Protein AF-0000000079853077 (afdb_homodimer)

Organism: NCBI:txid1812858

Nearest PDB structures (foldseek):
  7p6f-assembly2_CCC-2  TM=8.526E-01  e=5.040E-06  Streptomyces griseus
  7p6f-assembly1_BBB  TM=8.682E-01  e=8.205E-06  Streptomyces griseus
  6j0e-assembly1_A  TM=7.888E-01  e=1.604E-05  Corynebacterium glutamicum ATCC 13032
  2rdp-assembly1_A-2  TM=5.045E-01  e=1.646E-03  Geobacillus stearothermophilus
  4jba-assembly1_B  TM=5.152E-01  e=2.127E-02  Escherichia coli K-12

pLDDT: mean 84.58, std 17.03, range [27.81, 98.31]

Foldseek 3Di:
DDPPPLCLPDPLPADDPVLVCCLVVLCVCVLPVDPVLVVLQVVCVVVPKDWLVVSPVVDPDDSVVSVVNQVSCVVSPQWDWDDDDPTIIIHGPVVSVVVSVVVSVVSVVVNCVSVDDVVVVVQVVVVHDVVVVVVVVD/DDPPPLCLPDPLPADDPVLVCCLVVLCPCVLPVDPVLVVLQVVCVVPPKDWLVVSPVVDPDDSVVSVVNVVSCVVSPQWDWDDDDPTIIIHGPVVSVVVSVVVNVVSVVVNCVSVDDVVVVVQVVVVHDVVVVVVVVD

Structure (mmCIF, N/CA/C/O backbone):
data_AF-0000000079853077-model_v1
#
loop_
_entity.id
_entity.type
_entity.pdbx_description
1 polymer 'Transcriptional regulator'
#
loop_
_atom_site.group_PDB
_atom_site.id
_atom_site.type_symbol
_atom_site.label_atom_id
_atom_site.label_alt_id
_atom_site.label_comp_id
_atom_site.label_asym_id
_atom_site.label_entity_id
_atom_site.label_seq_id
_atom_site.pdbx_PDB_ins_code
_atom_site.Cartn_x
_atom_site.Cartn_y
_atom_site.Cartn_z
_atom_site.occupancy
_atom_site.B_iso_or_equiv
_atom_site.auth_seq_id
_atom_site.auth_comp_id
_atom_site.auth_asym_id
_atom_site.auth_atom_id
_atom_site.pdbx_PDB_model_num
ATOM 1 N N . MET A 1 1 ? 12.875 33.531 21.984 1 28.88 1 MET A N 1
ATOM 2 C CA . MET A 1 1 ? 13.781 32.875 21.047 1 28.88 1 MET A CA 1
ATOM 3 C C . MET A 1 1 ? 13.031 32.344 19.828 1 28.88 1 MET A C 1
ATOM 5 O O . MET A 1 1 ? 11.992 31.688 19.969 1 28.88 1 MET A O 1
ATOM 9 N N . SER A 1 2 ? 13.32 32.844 18.547 1 28.62 2 SER A N 1
ATOM 10 C CA . SER A 1 2 ? 12.766 33.031 17.203 1 28.62 2 SER A CA 1
ATOM 11 C C . SER A 1 2 ? 12.516 31.672 16.531 1 28.62 2 SER A C 1
ATOM 13 O O . SER A 1 2 ? 13.312 30.734 16.672 1 28.62 2 SER A O 1
ATOM 15 N N . ARG A 1 3 ? 11.242 31.266 16.281 1 34.25 3 ARG A N 1
ATOM 16 C CA . ARG A 1 3 ? 10.719 30.297 15.328 1 34.25 3 ARG A CA 1
ATOM 17 C C . ARG A 1 3 ? 11.469 30.359 14 1 34.25 3 ARG A C 1
ATOM 19 O O . ARG A 1 3 ? 11.109 31.141 13.117 1 34.25 3 ARG A O 1
ATOM 26 N N . ASP A 1 4 ? 12.844 30.625 14.008 1 34.69 4 ASP A N 1
ATOM 27 C CA . ASP A 1 4 ? 13.68 30.609 12.812 1 34.69 4 ASP A CA 1
ATOM 28 C C . ASP A 1 4 ? 13.25 29.5 11.859 1 34.69 4 ASP A C 1
ATOM 30 O O . ASP A 1 4 ? 13.32 28.312 12.195 1 34.69 4 ASP A O 1
ATOM 34 N N . HIS A 1 5 ? 12.305 29.797 11.055 1 37.09 5 HIS A N 1
ATOM 35 C CA . HIS A 1 5 ? 11.617 29.312 9.867 1 37.09 5 HIS A CA 1
ATOM 36 C C . HIS A 1 5 ? 12.594 28.656 8.891 1 37.09 5 HIS A C 1
ATOM 38 O O . HIS A 1 5 ? 13.633 29.234 8.57 1 37.09 5 HIS A O 1
ATOM 44 N N . ILE A 1 6 ? 12.789 27.312 8.953 1 37.81 6 ILE A N 1
ATOM 45 C CA . ILE A 1 6 ? 13.477 26.422 8.039 1 37.81 6 ILE A CA 1
ATOM 46 C C . ILE A 1 6 ? 13.352 26.938 6.609 1 37.81 6 ILE A C 1
ATOM 48 O O . ILE A 1 6 ? 12.242 26.984 6.059 1 37.81 6 ILE A O 1
ATOM 52 N N . SER A 1 7 ? 14.078 28.031 6.18 1 35.66 7 SER A N 1
ATOM 53 C CA . SER A 1 7 ? 14.305 28.562 4.84 1 35.66 7 SER A CA 1
ATOM 54 C C . SER A 1 7 ? 14.484 27.453 3.82 1 35.66 7 SER A C 1
ATOM 56 O O . SER A 1 7 ? 15.609 27.062 3.498 1 35.66 7 SER A O 1
ATOM 58 N N . CYS A 1 8 ? 13.891 26.328 3.924 1 39.78 8 CYS A N 1
ATOM 59 C CA . CYS A 1 8 ? 13.875 25.5 2.725 1 39.78 8 CYS A CA 1
ATOM 60 C C . CYS A 1 8 ? 13.617 26.344 1.481 1 39.78 8 CYS A C 1
ATOM 62 O O . CYS A 1 8 ? 12.461 26.531 1.077 1 39.78 8 CYS A O 1
ATOM 64 N N . ILE A 1 9 ? 14.078 27.562 1.418 1 38.5 9 ILE A N 1
ATOM 65 C CA . ILE A 1 9 ? 13.828 28.562 0.39 1 38.5 9 ILE A CA 1
ATOM 66 C C . ILE A 1 9 ? 13.844 27.906 -0.988 1 38.5 9 ILE A C 1
ATOM 68 O O . ILE A 1 9 ? 12.984 28.203 -1.827 1 38.5 9 ILE A O 1
ATOM 72 N N . GLN A 1 10 ? 15.156 27.656 -1.529 1 42.41 10 GLN A N 1
ATOM 73 C CA . GLN A 1 10 ? 15.344 27.859 -2.963 1 42.41 10 GLN A CA 1
ATOM 74 C C . GLN A 1 10 ? 14.367 27.016 -3.771 1 42.41 10 GLN A C 1
ATOM 76 O O . GLN A 1 10 ? 13.469 26.375 -3.207 1 42.41 10 GLN A O 1
ATOM 81 N N . ASN A 1 11 ? 14.93 26.125 -4.848 1 43.25 11 ASN A N 1
ATOM 82 C CA . ASN A 1 11 ? 14.289 25.438 -5.965 1 43.25 11 ASN A CA 1
ATOM 83 C C . ASN A 1 11 ? 13.344 24.344 -5.48 1 43.25 11 ASN A C 1
ATOM 85 O O . ASN A 1 11 ? 13.648 23.156 -5.594 1 43.25 11 ASN A O 1
ATOM 89 N N . LYS A 1 12 ? 12.805 24.391 -4.379 1 51 12 LYS A N 1
ATOM 90 C CA . LYS A 1 12 ? 12.086 23.422 -3.559 1 51 12 LYS A CA 1
ATOM 91 C C . LYS A 1 12 ? 10.727 23.094 -4.168 1 51 12 LYS A C 1
ATOM 93 O O . LYS A 1 12 ? 9.805 23.906 -4.117 1 51 12 LYS A O 1
ATOM 98 N N . LYS A 1 13 ? 10.734 22.656 -5.285 1 55.09 13 LYS A N 1
ATOM 99 C CA . LYS A 1 13 ? 9.469 22.344 -5.934 1 55.09 13 LYS A CA 1
ATOM 100 C C . LYS A 1 13 ? 8.602 21.453 -5.035 1 55.09 13 LYS A C 1
ATOM 102 O O . LYS A 1 13 ? 9.039 20.391 -4.59 1 55.09 13 LYS A O 1
ATOM 107 N N . LYS A 1 14 ? 7.664 22.047 -4.254 1 64.56 14 LYS A N 1
ATOM 108 C CA . LYS A 1 14 ? 6.625 21.312 -3.523 1 64.56 14 LYS A CA 1
ATOM 109 C C . LYS A 1 14 ? 6.082 20.156 -4.348 1 64.56 14 LYS A C 1
ATOM 111 O O . LYS A 1 14 ? 6.078 20.203 -5.578 1 64.56 14 LYS A O 1
ATOM 116 N N . PRO A 1 15 ? 5.918 19.109 -3.617 1 71.38 15 PRO A N 1
ATOM 117 C CA . PRO A 1 15 ? 5.305 18.047 -4.43 1 71.38 15 PRO A CA 1
ATOM 118 C C . PRO A 1 15 ? 4.082 18.531 -5.203 1 71.38 15 PRO A C 1
ATOM 120 O O . PRO A 1 15 ? 3.316 19.359 -4.699 1 71.38 15 PRO A O 1
ATOM 123 N N . ASN A 1 16 ? 4.16 18.281 -6.492 1 80.81 16 ASN A N 1
ATOM 124 C CA . ASN A 1 16 ? 3.01 18.672 -7.305 1 80.81 16 ASN A CA 1
ATOM 125 C C . ASN A 1 16 ? 1.995 17.531 -7.414 1 80.81 16 ASN A C 1
ATOM 127 O O . ASN A 1 16 ? 2.254 16.422 -6.953 1 80.81 16 ASN A O 1
ATOM 131 N N . LYS A 1 17 ? 0.857 17.875 -7.809 1 84 17 LYS A N 1
ATOM 132 C CA . LYS A 1 17 ? -0.276 16.953 -7.895 1 84 17 LYS A CA 1
ATOM 133 C C . LYS A 1 17 ? 0.072 15.727 -8.727 1 84 17 LYS A C 1
ATOM 135 O O . LYS A 1 17 ? -0.328 14.609 -8.398 1 84 17 LYS A O 1
ATOM 140 N N . GLU A 1 18 ? 0.834 15.891 -9.719 1 83.62 18 GLU A N 1
ATOM 141 C CA . GLU A 1 18 ? 1.197 14.789 -10.602 1 83.62 18 GLU A CA 1
ATOM 142 C C . GLU A 1 18 ? 2.059 13.758 -9.875 1 83.62 18 GLU A C 1
ATOM 144 O O . GLU A 1 18 ? 1.886 12.555 -10.062 1 83.62 18 GLU A O 1
ATOM 149 N N . GLN A 1 19 ? 2.992 14.195 -9.094 1 82.19 19 GLN A N 1
ATOM 150 C CA . GLN A 1 19 ? 3.861 13.305 -8.336 1 82.19 19 GLN A CA 1
ATOM 151 C C . GLN A 1 19 ? 3.064 12.5 -7.312 1 82.19 19 GLN A C 1
ATOM 153 O O . GLN A 1 19 ? 3.297 11.297 -7.145 1 82.19 19 GLN A O 1
ATOM 158 N N . LEU A 1 20 ? 2.133 13.211 -6.734 1 87.94 20 LEU A N 1
ATOM 159 C CA . LEU A 1 20 ? 1.315 12.547 -5.723 1 87.94 20 LEU A CA 1
ATOM 160 C C . LEU A 1 20 ? 0.416 11.492 -6.363 1 87.94 20 LEU A C 1
ATOM 162 O O . LEU A 1 20 ? 0.223 10.414 -5.801 1 87.94 20 LEU A O 1
ATOM 166 N N . ASP A 1 21 ? -0.081 11.875 -7.531 1 86.44 21 ASP A N 1
ATOM 167 C CA . ASP A 1 21 ? -0.916 10.922 -8.258 1 86.44 21 ASP A CA 1
ATOM 168 C C . ASP A 1 21 ? -0.117 9.68 -8.648 1 86.44 21 ASP A C 1
ATOM 170 O O . ASP A 1 21 ? -0.636 8.562 -8.609 1 86.44 21 ASP A O 1
ATOM 174 N N . GLU A 1 22 ? 1.074 9.914 -8.977 1 83.25 22 GLU A N 1
ATOM 175 C CA . GLU A 1 22 ? 1.937 8.789 -9.344 1 83.25 22 GLU A CA 1
ATOM 176 C C . GLU A 1 22 ? 2.174 7.863 -8.156 1 83.25 22 GLU A C 1
ATOM 178 O O . GLU A 1 22 ? 2.17 6.641 -8.305 1 83.25 22 GLU A O 1
ATOM 183 N N . ILE A 1 23 ? 2.35 8.414 -7 1 84.94 23 ILE A N 1
ATOM 184 C CA . ILE A 1 23 ? 2.645 7.633 -5.805 1 84.94 23 ILE A CA 1
ATOM 185 C C . ILE A 1 23 ? 1.388 6.895 -5.348 1 84.94 23 ILE A C 1
ATOM 187 O O . ILE A 1 23 ? 1.429 5.688 -5.09 1 84.94 23 ILE A O 1
ATOM 191 N N . PHE A 1 24 ? 0.31 7.648 -5.312 1 81.19 24 PHE A N 1
ATOM 192 C CA . PHE A 1 24 ? -0.883 7.105 -4.672 1 81.19 24 PHE A CA 1
ATOM 193 C C . PHE A 1 24 ? -1.779 6.422 -5.699 1 81.19 24 PHE A C 1
ATOM 195 O O . PHE A 1 24 ? -2.559 5.531 -5.352 1 81.19 24 PHE A O 1
ATOM 202 N N . ASP A 1 25 ? -1.752 7.059 -6.781 1 65.56 25 ASP A N 1
ATOM 203 C CA . ASP A 1 25 ? -2.588 6.418 -7.793 1 65.56 25 ASP A CA 1
ATOM 204 C C . ASP A 1 25 ? -1.9 5.188 -8.375 1 65.56 25 ASP A C 1
ATOM 206 O O . ASP A 1 25 ? -2.461 4.504 -9.234 1 65.56 25 ASP A O 1
ATOM 210 N N . SER A 1 26 ? -0.508 5.215 -7.805 1 64 26 SER A N 1
ATOM 211 C CA . SER A 1 26 ? 0.003 3.906 -8.203 1 64 26 SER A CA 1
ATOM 212 C C . SER A 1 26 ? -0.909 2.787 -7.711 1 64 26 SER A C 1
ATOM 214 O O . SER A 1 26 ? -1.508 2.891 -6.637 1 64 26 SER A O 1
ATOM 216 N N . SER A 1 27 ? -1.473 2.049 -8.539 1 69.44 27 SER A N 1
ATOM 217 C CA . SER A 1 27 ? -2.545 1.071 -8.695 1 69.44 27 SER A CA 1
ATOM 218 C C . SER A 1 27 ? -2.459 -0.021 -7.637 1 69.44 27 SER A C 1
ATOM 220 O O . SER A 1 27 ? -3.42 -0.759 -7.418 1 69.44 27 SER A O 1
ATOM 222 N N . ILE A 1 28 ? -1.303 0.266 -6.617 1 87.12 28 ILE A N 1
ATOM 223 C CA . ILE A 1 28 ? -1.212 -0.924 -5.777 1 87.12 28 ILE A CA 1
ATOM 224 C C . ILE A 1 28 ? -2.117 -0.766 -4.559 1 87.12 28 ILE A C 1
ATOM 226 O O . ILE A 1 28 ? -2.725 -1.736 -4.102 1 87.12 28 ILE A O 1
ATOM 230 N N . PHE A 1 29 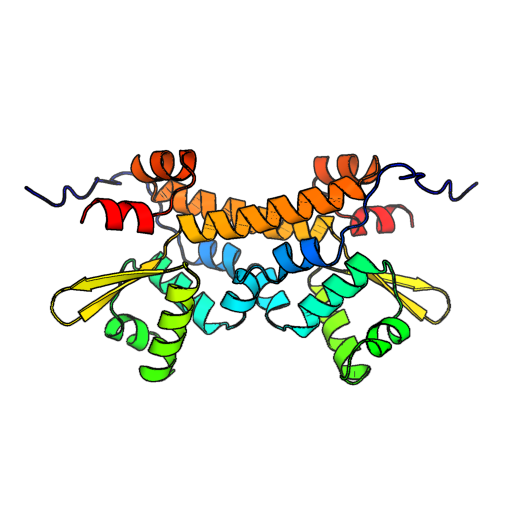? -2.182 0.488 -4.027 1 87.69 29 PHE A N 1
ATOM 231 C CA . PHE A 1 29 ? -3.035 0.703 -2.863 1 87.69 29 PHE A CA 1
ATOM 232 C C . PHE A 1 29 ? -4.5 0.485 -3.221 1 87.69 29 PHE A C 1
ATOM 234 O O . PHE A 1 29 ? -5.242 -0.137 -2.459 1 87.69 29 PHE A O 1
ATOM 241 N N . LYS A 1 30 ? -4.785 1.025 -4.316 1 84.88 30 LYS A N 1
ATOM 242 C CA . LYS A 1 30 ? -6.152 0.816 -4.785 1 84.88 30 LYS A CA 1
ATOM 243 C C . LYS A 1 30 ? -6.402 -0.654 -5.109 1 84.88 30 LYS A C 1
ATOM 245 O O . LYS A 1 30 ? -7.461 -1.196 -4.785 1 84.88 30 LYS A O 1
ATOM 250 N N . LEU A 1 31 ? -5.441 -1.216 -5.676 1 90.44 31 LEU A N 1
ATOM 251 C CA . LEU A 1 31 ? -5.547 -2.613 -6.082 1 90.44 31 LEU A CA 1
ATOM 252 C C . LEU A 1 31 ? -5.711 -3.521 -4.867 1 90.44 31 LEU A C 1
ATOM 254 O O . LEU A 1 31 ? -6.469 -4.496 -4.91 1 90.44 31 LEU A O 1
ATOM 258 N N . LEU A 1 32 ? -5.094 -3.164 -3.777 1 90.31 32 LEU A N 1
ATOM 259 C CA . LEU A 1 32 ? -5.09 -4.035 -2.607 1 90.31 32 LEU A CA 1
ATOM 260 C C . LEU A 1 32 ? -6.035 -3.51 -1.534 1 90.31 32 LEU A C 1
ATOM 262 O O . LEU A 1 32 ? -5.934 -3.898 -0.367 1 90.31 32 LEU A O 1
ATOM 266 N N . SER A 1 33 ? -6.895 -2.621 -1.981 1 86.75 33 SER A N 1
ATOM 267 C CA . SER A 1 33 ? -7.836 -2.018 -1.045 1 86.75 33 SER A CA 1
ATOM 268 C C . SER A 1 33 ? -8.875 -3.035 -0.573 1 86.75 33 SER A C 1
ATOM 270 O O . SER A 1 33 ? -9.523 -2.832 0.453 1 86.75 33 SER A O 1
ATOM 272 N N . GLU A 1 34 ? -9.047 -4.121 -1.264 1 88.94 34 GLU A N 1
ATOM 273 C CA . GLU A 1 34 ? -9.977 -5.18 -0.883 1 88.94 34 GLU A CA 1
ATOM 274 C C . GLU A 1 34 ? -9.273 -6.273 -0.089 1 88.94 34 GLU A C 1
ATOM 276 O O . GLU A 1 34 ? -8.352 -6.918 -0.594 1 88.94 34 GLU A O 1
ATOM 281 N N . PRO A 1 35 ? -9.805 -6.535 1.068 1 89.12 35 PRO A N 1
ATOM 282 C CA . PRO A 1 35 ? -9.133 -7.5 1.939 1 89.12 35 PRO A CA 1
ATOM 283 C C . PRO A 1 35 ? -8.984 -8.875 1.293 1 89.12 35 PRO A C 1
ATOM 285 O O . PRO A 1 35 ? -7.961 -9.547 1.479 1 89.12 35 PRO A O 1
ATOM 288 N N . ILE A 1 36 ? -9.93 -9.234 0.548 1 93.38 36 ILE A N 1
ATOM 289 C CA . ILE A 1 36 ? -9.898 -10.578 -0.031 1 93.38 36 ILE A CA 1
ATOM 290 C C . ILE A 1 36 ? -8.75 -10.68 -1.028 1 93.38 36 ILE A C 1
ATOM 292 O O . ILE A 1 36 ? -8.188 -11.766 -1.223 1 93.38 36 ILE A O 1
ATOM 296 N N . ARG A 1 37 ? -8.398 -9.641 -1.645 1 94.25 37 ARG A N 1
ATOM 297 C CA . ARG A 1 37 ? -7.281 -9.664 -2.582 1 94.25 37 ARG A CA 1
ATOM 298 C C . ARG A 1 37 ? -5.961 -9.867 -1.851 1 94.25 37 ARG A C 1
ATOM 300 O O . ARG A 1 37 ? -5.059 -10.539 -2.354 1 94.25 37 ARG A O 1
ATOM 307 N N . ILE A 1 38 ? -5.863 -9.305 -0.713 1 92.69 38 ILE A N 1
ATOM 308 C CA . ILE A 1 38 ? -4.688 -9.523 0.123 1 92.69 38 ILE A CA 1
ATOM 309 C C . ILE A 1 38 ? -4.645 -10.984 0.577 1 92.69 38 ILE A C 1
ATOM 311 O O . ILE A 1 38 ? -3.59 -11.617 0.54 1 92.69 38 ILE A O 1
ATOM 315 N N . ASP A 1 39 ? -5.785 -11.492 0.92 1 93.56 39 ASP A N 1
ATOM 316 C CA . ASP A 1 39 ? -5.863 -12.875 1.366 1 93.56 39 ASP A CA 1
ATOM 317 C C . ASP A 1 39 ? -5.496 -13.836 0.237 1 93.56 39 ASP A C 1
ATOM 319 O O . ASP A 1 39 ? -4.844 -14.859 0.469 1 93.56 39 ASP A O 1
ATOM 323 N N . ILE A 1 40 ? -5.934 -13.508 -0.896 1 96.56 40 ILE A N 1
ATOM 324 C CA . ILE A 1 40 ? -5.605 -14.32 -2.062 1 96.56 40 ILE A CA 1
ATOM 325 C C . ILE A 1 40 ? -4.094 -14.328 -2.275 1 96.56 40 ILE A C 1
ATOM 327 O O . ILE A 1 40 ? -3.494 -15.383 -2.49 1 96.56 40 ILE A O 1
ATOM 331 N N . LEU A 1 41 ? -3.5 -13.203 -2.184 1 95.31 41 LEU A N 1
ATOM 332 C CA . LEU A 1 41 ? -2.055 -13.109 -2.355 1 95.31 41 LEU A CA 1
ATOM 333 C C . LEU A 1 41 ? -1.325 -13.914 -1.288 1 95.31 41 LEU A C 1
ATOM 335 O O . LEU A 1 41 ? -0.356 -14.617 -1.588 1 95.31 41 LEU A O 1
ATOM 339 N N . LYS A 1 42 ? -1.819 -13.812 -0.098 1 93 42 LYS A N 1
ATOM 340 C CA . LYS A 1 42 ? -1.213 -14.578 0.988 1 93 42 LYS A CA 1
ATOM 341 C C . LYS A 1 42 ? -1.321 -16.078 0.733 1 93 42 LYS A C 1
ATOM 343 O O . LYS A 1 42 ? -0.354 -16.812 0.923 1 93 42 LYS A O 1
ATOM 348 N N . LEU A 1 43 ? -2.463 -16.484 0.315 1 95.44 43 LEU A N 1
ATOM 349 C CA . LEU A 1 43 ? -2.709 -17.891 0.022 1 95.44 43 LEU A CA 1
ATOM 350 C C . LEU A 1 43 ? -1.738 -18.406 -1.037 1 95.44 43 LEU A C 1
ATOM 352 O O . LEU A 1 43 ? -1.101 -19.438 -0.85 1 95.44 43 LEU A O 1
ATOM 356 N N . LEU A 1 44 ? -1.591 -17.672 -2.076 1 95.38 44 LEU A N 1
ATOM 357 C CA . LEU A 1 44 ? -0.74 -18.078 -3.186 1 95.38 44 LEU A CA 1
ATOM 358 C C . LEU A 1 44 ? 0.733 -18.031 -2.793 1 95.38 44 LEU A C 1
ATOM 360 O O . LEU A 1 44 ? 1.537 -18.828 -3.266 1 95.38 44 LEU A O 1
ATOM 364 N N . ALA A 1 45 ? 1.034 -17.078 -1.947 1 91.44 45 ALA A N 1
ATOM 365 C CA . ALA A 1 45 ? 2.406 -16.984 -1.457 1 91.44 45 ALA A CA 1
ATOM 366 C C . ALA A 1 45 ? 2.762 -18.203 -0.601 1 91.44 45 ALA A C 1
ATOM 368 O O . ALA A 1 45 ? 3.895 -18.688 -0.639 1 91.44 45 ALA A O 1
ATOM 369 N N . LEU A 1 46 ? 1.816 -18.688 0.11 1 90.31 46 LEU A N 1
ATOM 370 C CA . LEU A 1 46 ? 2.039 -19.781 1.041 1 90.31 46 LEU A CA 1
ATOM 371 C C . LEU A 1 46 ? 1.983 -21.125 0.321 1 90.31 46 LEU A C 1
ATOM 373 O O . LEU A 1 46 ? 2.805 -22.016 0.578 1 90.31 46 LEU A O 1
ATOM 377 N N . LYS A 1 47 ? 1.065 -21.297 -0.584 1 93.06 47 LYS A N 1
ATOM 378 C CA . LYS A 1 47 ? 0.779 -22.609 -1.163 1 93.06 47 LYS A CA 1
ATOM 379 C C . LYS A 1 47 ? 1.431 -22.75 -2.535 1 93.06 47 LYS A C 1
ATOM 381 O O . LYS A 1 47 ? 1.534 -23.859 -3.061 1 93.06 47 LYS A O 1
ATOM 386 N N . GLY A 1 48 ? 1.841 -21.609 -3.025 1 91.25 48 GLY A N 1
ATOM 387 C CA . GLY A 1 48 ? 2.373 -21.672 -4.379 1 91.25 48 GLY A CA 1
ATOM 388 C C . GLY A 1 48 ? 1.308 -21.5 -5.445 1 91.25 48 GLY A C 1
ATOM 389 O O . GLY A 1 48 ? 0.295 -20.828 -5.223 1 91.25 48 GLY A O 1
ATOM 390 N N . GLU A 1 49 ? 1.573 -22.016 -6.645 1 93.88 49 GLU A N 1
ATOM 391 C CA . GLU A 1 49 ? 0.644 -21.844 -7.758 1 93.88 49 GLU A CA 1
ATOM 392 C C . GLU A 1 49 ? -0.619 -22.672 -7.555 1 93.88 49 GLU A C 1
ATOM 394 O O . GLU A 1 49 ? -0.551 -23.812 -7.094 1 93.88 49 GLU A O 1
ATOM 399 N N . LEU A 1 50 ? -1.771 -22.156 -7.781 1 97.31 50 LEU A N 1
ATOM 400 C CA . LEU A 1 50 ? -3.068 -22.797 -7.641 1 97.31 50 LEU A CA 1
ATOM 401 C C . LEU A 1 50 ? -3.994 -22.422 -8.789 1 97.31 50 LEU A C 1
ATOM 403 O O . LEU A 1 50 ? -3.861 -21.344 -9.367 1 97.31 50 LEU A O 1
ATOM 407 N N . ASP A 1 51 ? -4.934 -23.312 -9.062 1 97.19 51 ASP A N 1
ATOM 408 C CA . ASP A 1 51 ? -5.961 -22.938 -10.031 1 97.19 51 ASP A CA 1
ATOM 409 C C . ASP A 1 51 ? -7.164 -22.312 -9.336 1 97.19 51 ASP A C 1
ATOM 411 O O . ASP A 1 51 ? -7.223 -22.25 -8.109 1 97.19 51 ASP A O 1
ATOM 415 N N . ILE A 1 52 ? -8.055 -21.75 -10.164 1 96.75 52 ILE A N 1
ATOM 416 C CA . ILE A 1 52 ? -9.172 -20.984 -9.633 1 96.75 52 ILE A CA 1
ATOM 417 C C . ILE A 1 52 ? -10.016 -21.859 -8.703 1 96.75 52 ILE A C 1
ATOM 419 O O . ILE A 1 52 ? -10.547 -21.375 -7.703 1 96.75 52 ILE A O 1
ATOM 423 N N . THR A 1 53 ? -10.125 -23.156 -8.984 1 96.5 53 THR A N 1
ATOM 424 C CA . THR A 1 53 ? -10.922 -24.047 -8.156 1 96.5 53 THR A CA 1
ATOM 425 C C . THR A 1 53 ? -10.297 -24.219 -6.777 1 96.5 53 THR A C 1
ATOM 427 O O . THR A 1 53 ? -10.992 -24.109 -5.762 1 96.5 53 THR A O 1
ATOM 430 N N . GLN A 1 54 ? -9.055 -24.453 -6.766 1 97.44 54 GLN A N 1
ATOM 431 C CA . GLN A 1 54 ? -8.32 -24.594 -5.512 1 97.44 54 GLN A CA 1
ATOM 432 C C . GLN A 1 54 ? -8.375 -23.297 -4.703 1 97.44 54 GLN A C 1
ATOM 434 O O . GLN A 1 54 ? -8.555 -23.328 -3.484 1 97.44 54 GLN A O 1
ATOM 439 N N . ILE A 1 55 ? -8.219 -22.156 -5.387 1 98.31 55 ILE A N 1
ATOM 440 C CA . ILE A 1 55 ? -8.242 -20.859 -4.711 1 98.31 55 ILE A CA 1
ATOM 441 C C . ILE A 1 55 ? -9.633 -20.609 -4.121 1 98.31 55 ILE A C 1
ATOM 443 O O . ILE A 1 55 ? -9.766 -20.297 -2.938 1 98.31 55 ILE A O 1
ATOM 447 N N . SER A 1 56 ? -10.625 -20.781 -4.938 1 97.56 56 SER A N 1
ATOM 448 C CA . SER A 1 56 ? -12 -20.516 -4.516 1 97.56 56 SER A CA 1
ATOM 449 C C . SER A 1 56 ? -12.391 -21.375 -3.32 1 97.56 56 SER A C 1
ATOM 451 O O . SER A 1 56 ? -13.172 -20.953 -2.469 1 97.56 56 SER A O 1
ATOM 453 N N . GLY A 1 57 ? -11.844 -22.531 -3.25 1 97.38 57 GLY A N 1
ATOM 454 C CA . GLY A 1 57 ? -12.141 -23.469 -2.168 1 97.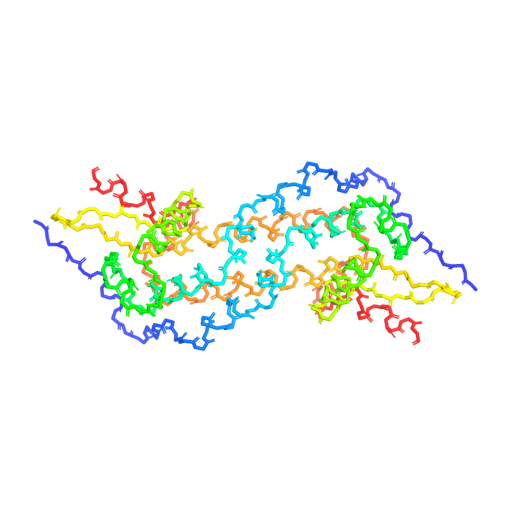38 57 GLY A CA 1
ATOM 455 C C . GLY A 1 57 ? -11.695 -22.953 -0.81 1 97.38 57 GLY A C 1
ATOM 456 O O . GLY A 1 57 ? -12.125 -23.484 0.223 1 97.38 57 GLY A O 1
ATOM 457 N N . HIS A 1 58 ? -10.914 -21.938 -0.763 1 97.19 58 HIS A N 1
ATOM 458 C CA . HIS A 1 58 ? -10.375 -21.422 0.489 1 97.19 58 HIS A CA 1
ATOM 459 C C . HIS A 1 58 ? -11.18 -20.219 0.987 1 97.19 58 HIS A C 1
ATOM 461 O O . HIS A 1 58 ? -10.875 -19.656 2.041 1 97.19 58 HIS A O 1
ATOM 467 N N . PHE A 1 59 ? -12.148 -19.797 0.239 1 97.38 59 PHE A N 1
ATOM 468 C CA . PHE A 1 59 ? -12.914 -18.609 0.6 1 97.38 59 PHE A CA 1
ATOM 469 C C . PHE A 1 59 ? -14.406 -18.891 0.576 1 97.38 59 PHE A C 1
ATOM 471 O O . PHE A 1 59 ? -14.844 -19.875 -0.002 1 97.38 59 PHE A O 1
ATOM 478 N N . ASN A 1 60 ? -15.117 -18.016 1.29 1 96.44 60 ASN A N 1
ATOM 479 C CA . ASN A 1 60 ? -16.562 -18.172 1.352 1 96.44 60 ASN A CA 1
ATOM 480 C C . ASN A 1 60 ? -17.25 -17.516 0.157 1 96.44 60 ASN A C 1
ATOM 482 O O . ASN A 1 60 ? -18.422 -17.781 -0.118 1 96.44 60 ASN A O 1
ATOM 486 N N . GLN A 1 61 ? -16.625 -16.688 -0.55 1 95.38 61 GLN A N 1
ATOM 487 C CA . GLN A 1 61 ? -17.188 -16 -1.714 1 95.38 61 GLN A CA 1
ATOM 488 C C . GLN A 1 61 ? -17.359 -16.969 -2.885 1 95.38 61 GLN A C 1
ATOM 490 O O . GLN A 1 61 ? -16.656 -17.969 -2.988 1 95.38 61 GLN A O 1
ATOM 495 N N . ASP A 1 62 ? -18.203 -16.578 -3.754 1 96.06 62 ASP A N 1
ATOM 496 C CA . ASP A 1 62 ? -18.469 -17.375 -4.945 1 96.06 62 ASP A CA 1
ATOM 497 C C . ASP A 1 62 ? -17.266 -17.359 -5.895 1 96.06 62 ASP A C 1
ATOM 499 O O . ASP A 1 62 ? -16.5 -16.406 -5.926 1 96.06 62 ASP A O 1
ATOM 503 N N . ARG A 1 63 ? -17.188 -18.438 -6.699 1 96.5 63 ARG A N 1
ATOM 504 C CA . ARG A 1 63 ? -16.109 -18.578 -7.668 1 96.5 63 ARG A CA 1
ATOM 505 C C . ARG A 1 63 ? -16.094 -17.406 -8.641 1 96.5 63 ARG A C 1
ATOM 507 O O . ARG A 1 63 ? -15.016 -16.969 -9.062 1 96.5 63 ARG A O 1
ATOM 514 N N . SER A 1 64 ? -17.25 -16.953 -8.969 1 97.5 64 SER A N 1
ATOM 515 C CA . SER A 1 64 ? -17.312 -15.82 -9.898 1 97.5 64 SER A CA 1
ATOM 516 C C . SER A 1 64 ? -16.656 -14.578 -9.305 1 97.5 64 SER A C 1
ATOM 518 O O . SER A 1 64 ? -15.992 -13.82 -10.016 1 97.5 64 SER A O 1
ATOM 520 N N . VAL A 1 65 ? -16.875 -14.312 -8.008 1 97.62 65 VAL A N 1
ATOM 521 C CA . VAL A 1 65 ? -16.281 -13.172 -7.309 1 97.62 65 VAL A CA 1
ATOM 522 C C . VAL A 1 65 ? -14.773 -13.344 -7.219 1 97.62 65 VAL A C 1
ATOM 524 O O . VAL A 1 65 ? -14.016 -12.414 -7.492 1 97.62 65 VAL A O 1
ATOM 527 N N . ILE A 1 66 ? -14.398 -14.508 -6.895 1 98 66 ILE A N 1
ATOM 528 C CA . ILE A 1 66 ? -12.977 -14.805 -6.789 1 98 66 ILE A CA 1
ATOM 529 C C . ILE A 1 66 ? -12.312 -14.602 -8.148 1 98 66 ILE A C 1
ATOM 531 O O . ILE A 1 66 ? -11.211 -14.047 -8.234 1 98 66 ILE A O 1
ATOM 535 N N . SER A 1 67 ? -12.938 -15.07 -9.172 1 97.69 67 SER A N 1
ATOM 536 C CA . SER A 1 67 ? -12.414 -14.898 -10.523 1 97.69 67 SER A CA 1
ATOM 537 C C . SER A 1 67 ? -12.219 -13.422 -10.859 1 97.69 67 SER A C 1
ATOM 539 O O . SER A 1 67 ? -11.211 -13.047 -11.461 1 97.69 67 SER A O 1
ATOM 541 N N . ARG A 1 68 ? -13.156 -12.648 -10.477 1 97.94 68 ARG A N 1
ATOM 542 C CA . ARG A 1 68 ? -13.07 -11.219 -10.719 1 97.94 68 ARG A CA 1
ATOM 543 C C . ARG A 1 68 ? -11.875 -10.609 -9.992 1 97.94 68 ARG A C 1
ATOM 545 O O . ARG A 1 68 ? -11.148 -9.797 -10.562 1 97.94 68 ARG A O 1
ATOM 552 N N . HIS A 1 69 ? -11.633 -10.945 -8.773 1 97.88 69 HIS A N 1
ATOM 553 C CA . HIS A 1 69 ? -10.492 -10.445 -8.016 1 97.88 69 HIS A CA 1
ATOM 554 C C . HIS A 1 69 ? -9.18 -10.922 -8.625 1 97.88 69 HIS A C 1
ATOM 556 O O . HIS A 1 69 ? -8.211 -10.156 -8.695 1 97.88 69 HIS A O 1
ATOM 562 N N . LEU A 1 70 ? -9.211 -12.164 -9.078 1 98.25 70 LEU A N 1
ATOM 563 C CA . LEU A 1 70 ? -8.023 -12.703 -9.727 1 98.25 70 LEU A CA 1
ATOM 564 C C . LEU A 1 70 ? -7.711 -11.93 -11.008 1 98.25 70 LEU A C 1
ATOM 566 O O . LEU A 1 70 ? -6.543 -11.672 -11.305 1 98.25 70 LEU A O 1
ATOM 570 N N . LYS A 1 71 ? -8.719 -11.648 -11.688 1 97.94 71 LYS A N 1
ATOM 571 C CA . LYS A 1 71 ? -8.531 -10.867 -12.906 1 97.94 71 LYS A CA 1
ATOM 572 C C . LYS A 1 71 ? -7.93 -9.492 -12.594 1 97.94 71 LYS A C 1
ATOM 574 O O . LYS A 1 71 ? -6.988 -9.062 -13.258 1 97.94 71 LYS A O 1
ATOM 579 N N . LEU A 1 72 ? -8.391 -8.828 -11.625 1 96.38 72 LEU A N 1
ATOM 580 C CA . LEU A 1 72 ? -7.891 -7.516 -11.234 1 96.38 72 LEU A CA 1
ATOM 581 C C . LEU A 1 72 ? -6.441 -7.602 -10.766 1 96.38 72 LEU A C 1
ATOM 583 O O . LEU A 1 72 ? -5.621 -6.754 -11.117 1 96.38 72 LEU A O 1
ATOM 587 N N . LEU A 1 73 ? -6.16 -8.594 -10 1 96.88 73 LEU A N 1
ATOM 588 C CA . LEU A 1 73 ? -4.801 -8.797 -9.508 1 96.88 73 LEU A CA 1
ATOM 589 C C . LEU A 1 73 ? -3.848 -9.094 -10.656 1 96.88 73 LEU A C 1
ATOM 591 O O . LEU A 1 73 ? -2.707 -8.625 -10.656 1 96.88 73 LEU A O 1
ATOM 595 N N . PHE A 1 74 ? -4.367 -9.922 -11.625 1 97.38 74 PHE A N 1
ATOM 596 C CA . PHE A 1 74 ? -3.568 -10.234 -12.805 1 97.38 74 PHE A CA 1
ATOM 597 C C . PHE A 1 74 ? -3.334 -8.984 -13.648 1 97.38 74 PHE A C 1
ATOM 599 O O . PHE A 1 74 ? -2.197 -8.68 -14.016 1 97.38 74 PHE A O 1
ATOM 606 N N . GLU A 1 75 ? -4.359 -8.195 -13.883 1 95.69 75 GLU A N 1
ATOM 607 C CA . GLU A 1 75 ? -4.262 -6.969 -14.672 1 95.69 75 GLU A CA 1
ATOM 608 C C . GLU A 1 75 ? -3.389 -5.93 -13.977 1 95.69 75 GLU A C 1
ATOM 610 O O . GLU A 1 75 ? -2.727 -5.125 -14.633 1 95.69 75 GLU A O 1
ATOM 615 N N . GLY A 1 76 ? -3.4 -5.973 -12.695 1 94.31 76 GLY A N 1
ATOM 616 C CA . GLY A 1 76 ? -2.562 -5.086 -11.906 1 94.31 76 GLY A CA 1
ATOM 617 C C . GLY A 1 76 ? -1.11 -5.52 -11.859 1 94.31 76 GLY A C 1
ATOM 618 O O . GLY A 1 76 ? -0.263 -4.82 -11.297 1 94.31 76 GLY A O 1
ATOM 619 N N . GLY A 1 77 ? -0.85 -6.703 -12.359 1 94.56 77 GLY A N 1
ATOM 620 C CA . GLY A 1 77 ? 0.519 -7.168 -12.523 1 94.56 77 GLY A CA 1
ATOM 621 C C . GLY A 1 77 ? 1.043 -7.922 -11.32 1 94.56 77 GLY A C 1
ATOM 622 O O . GLY A 1 77 ? 2.25 -8.141 -11.195 1 94.56 77 GLY A O 1
ATOM 623 N N . LEU A 1 78 ? 0.196 -8.328 -10.461 1 95.75 78 LEU A N 1
ATOM 624 C CA . LEU A 1 78 ? 0.666 -8.953 -9.234 1 95.75 78 LEU A CA 1
ATOM 625 C C . LEU A 1 78 ? 0.609 -10.469 -9.344 1 95.75 78 LEU A C 1
ATOM 627 O O . LEU A 1 78 ? 1.189 -11.18 -8.516 1 95.75 78 LEU A O 1
ATOM 631 N N . LEU A 1 79 ? -0.079 -10.945 -10.367 1 97.38 79 LEU A N 1
ATOM 632 C CA . LEU A 1 79 ? -0.19 -12.383 -10.578 1 97.38 79 LEU A CA 1
ATOM 633 C C . LEU A 1 79 ? 0.34 -12.773 -11.953 1 97.38 79 LEU A C 1
ATOM 635 O O . LEU A 1 79 ? 0.334 -11.961 -12.883 1 97.38 79 LEU A O 1
ATOM 639 N N . ILE A 1 80 ? 0.798 -13.945 -12.016 1 95.56 80 ILE A N 1
ATOM 640 C CA . ILE A 1 80 ? 1.086 -14.625 -13.273 1 95.56 80 ILE A CA 1
ATOM 641 C C . ILE A 1 80 ? 0.017 -15.68 -13.539 1 95.56 80 ILE A C 1
ATOM 643 O O . ILE A 1 80 ? -0.391 -16.406 -12.633 1 95.56 80 ILE A O 1
ATOM 647 N N . LYS A 1 81 ? -0.391 -15.711 -14.711 1 95.31 81 LYS A N 1
ATOM 648 C CA . LYS A 1 81 ? -1.419 -16.656 -15.141 1 95.31 81 LYS A CA 1
ATOM 649 C C . LYS A 1 81 ? -0.897 -17.578 -16.25 1 95.31 81 LYS A C 1
ATOM 651 O O . LYS A 1 81 ? -0.304 -17.109 -17.219 1 95.31 81 LYS A O 1
ATOM 656 N N . THR A 1 82 ? -1.058 -18.844 -16.062 1 92.44 82 THR A N 1
ATOM 657 C CA . THR A 1 82 ? -0.655 -19.828 -17.062 1 92.44 82 THR A CA 1
ATOM 658 C C . THR A 1 82 ? -1.763 -20.859 -17.297 1 92.44 82 THR A C 1
ATOM 660 O O . THR A 1 82 ? -2.525 -21.172 -16.375 1 92.44 82 THR A O 1
ATOM 663 N N . LYS A 1 83 ? -1.839 -21.312 -18.531 1 92.56 83 LYS A N 1
ATOM 664 C CA . LYS A 1 83 ? -2.826 -22.328 -18.859 1 92.56 83 LYS A CA 1
ATOM 665 C C . LYS A 1 83 ? -2.221 -23.734 -18.781 1 92.56 83 LYS A C 1
ATOM 667 O O . LYS A 1 83 ? -1.138 -23.969 -19.328 1 92.56 83 LYS A O 1
ATOM 672 N N . GLN A 1 84 ? -2.805 -24.516 -18.031 1 89.75 84 GLN A N 1
ATOM 673 C CA . GLN A 1 84 ? -2.457 -25.938 -17.969 1 89.75 84 GLN A CA 1
ATOM 674 C C . GLN A 1 84 ? -3.666 -26.812 -18.281 1 89.75 84 GLN A C 1
ATOM 676 O O . GLN A 1 84 ? -4.527 -27.016 -17.422 1 89.75 84 GLN A O 1
ATOM 681 N N . SER A 1 85 ? -3.514 -27.406 -19.453 1 91 85 SER A N 1
ATOM 682 C CA . SER A 1 85 ? -4.652 -28.203 -19.922 1 91 85 SER A CA 1
ATOM 683 C C . SER A 1 85 ? -5.926 -27.359 -19.953 1 91 85 SER A C 1
ATOM 685 O O . SER A 1 85 ? -6.008 -26.375 -20.672 1 91 85 SER A O 1
ATOM 687 N N . ARG A 1 86 ? -6.941 -27.703 -19.141 1 90.19 86 ARG A N 1
ATOM 688 C CA . ARG A 1 86 ? -8.219 -27 -19.156 1 90.19 86 ARG A CA 1
ATOM 689 C C . ARG A 1 86 ? -8.336 -26.047 -17.969 1 90.19 86 ARG A C 1
ATOM 691 O O . ARG A 1 86 ? -9.391 -25.438 -17.75 1 90.19 86 ARG A O 1
ATOM 698 N N . SER A 1 87 ? -7.223 -25.938 -17.297 1 93.31 87 SER A N 1
ATOM 699 C CA . SER A 1 87 ? -7.289 -25.125 -16.078 1 93.31 87 SER A CA 1
ATOM 700 C C . SER A 1 87 ? -6.34 -23.938 -16.172 1 93.31 87 SER A C 1
ATOM 702 O O . SER A 1 87 ? -5.281 -24.016 -16.797 1 93.31 87 SER A O 1
ATOM 704 N N . THR A 1 88 ? -6.801 -22.859 -15.562 1 95.19 88 THR A N 1
ATOM 705 C CA . THR A 1 88 ? -5.945 -21.672 -15.43 1 95.19 88 THR A CA 1
ATOM 706 C C . THR A 1 88 ? -5.246 -21.672 -14.07 1 95.19 88 THR A C 1
ATOM 708 O O . THR A 1 88 ? -5.898 -21.781 -13.031 1 95.19 88 THR A O 1
ATOM 711 N N . ILE A 1 89 ? -3.893 -21.562 -14.117 1 96.44 89 ILE A N 1
ATOM 712 C CA . ILE A 1 89 ? -3.082 -21.609 -12.906 1 96.44 89 ILE A CA 1
ATOM 713 C C . ILE A 1 89 ? -2.576 -20.219 -12.57 1 96.44 89 ILE A C 1
ATOM 715 O O . ILE A 1 89 ? -2.145 -19.469 -13.453 1 96.44 89 ILE A O 1
ATOM 719 N N . TYR A 1 90 ? -2.662 -19.859 -11.258 1 97.12 90 TYR A N 1
ATOM 720 C CA . TYR A 1 90 ? -2.225 -18.547 -10.797 1 97.12 90 TYR A CA 1
ATOM 721 C C . TYR A 1 90 ? -1.062 -18.672 -9.82 1 97.12 90 TYR A C 1
ATOM 723 O O . TYR A 1 90 ? -1.034 -19.578 -8.992 1 97.12 90 TYR A O 1
ATOM 731 N N . GLN A 1 91 ? -0.126 -17.75 -9.906 1 95.75 91 GLN A N 1
ATOM 732 C CA . GLN A 1 91 ? 0.953 -17.609 -8.938 1 95.75 91 GLN A CA 1
ATOM 733 C C . GLN A 1 91 ? 1.291 -16.141 -8.703 1 95.75 91 GLN A C 1
ATOM 735 O O . GLN A 1 91 ? 1.074 -15.297 -9.578 1 95.75 91 GLN A O 1
ATOM 740 N N . VAL A 1 92 ? 1.822 -15.805 -7.559 1 95.25 92 VAL A N 1
ATOM 741 C CA . VAL A 1 92 ? 2.184 -14.43 -7.238 1 95.25 92 VAL A CA 1
ATOM 742 C C . VAL A 1 92 ? 3.461 -14.047 -7.98 1 95.25 92 VAL A C 1
ATOM 744 O O . VAL A 1 92 ? 4.406 -14.828 -8.047 1 95.25 92 VAL A O 1
ATOM 747 N N . ASP A 1 93 ? 3.43 -12.875 -8.555 1 94.38 93 ASP A N 1
ATOM 748 C CA . ASP A 1 93 ? 4.684 -12.297 -9.031 1 94.38 93 ASP A CA 1
ATOM 749 C C . ASP A 1 93 ? 5.324 -11.414 -7.957 1 94.38 93 ASP A C 1
ATOM 751 O O . ASP A 1 93 ? 5.129 -10.195 -7.945 1 94.38 93 ASP A O 1
ATOM 755 N N . GLY A 1 94 ? 6.102 -12.047 -7.133 1 91.5 94 GLY A N 1
ATOM 756 C CA . GLY A 1 94 ? 6.715 -11.375 -6 1 91.5 94 GLY A CA 1
ATOM 757 C C . GLY A 1 94 ? 7.609 -10.219 -6.41 1 91.5 94 GLY A C 1
ATOM 758 O O . GLY A 1 94 ? 7.711 -9.219 -5.691 1 91.5 94 GLY A O 1
ATOM 759 N N . LEU A 1 95 ? 8.25 -10.398 -7.516 1 92.19 95 LEU A N 1
ATOM 760 C CA . LE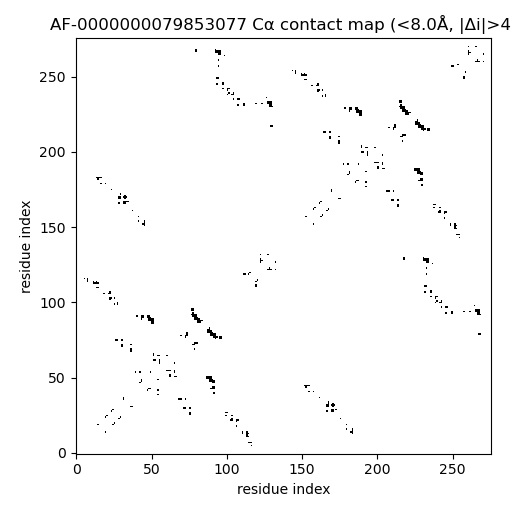U A 1 95 ? 9.141 -9.344 -7.992 1 92.19 95 LEU A CA 1
ATOM 761 C C . LEU A 1 95 ? 8.344 -8.133 -8.461 1 92.19 95 LEU A C 1
ATOM 763 O O . LEU A 1 95 ? 8.727 -6.988 -8.203 1 92.19 95 LEU A O 1
ATOM 767 N N . ALA A 1 96 ? 7.293 -8.422 -9.156 1 93.31 96 ALA A N 1
ATOM 768 C CA . ALA A 1 96 ? 6.426 -7.32 -9.57 1 93.31 96 ALA A CA 1
ATOM 769 C C . ALA A 1 96 ? 5.902 -6.551 -8.359 1 93.31 96 ALA A C 1
ATOM 771 O O . ALA A 1 96 ? 5.871 -5.32 -8.367 1 93.31 96 ALA A O 1
ATOM 772 N N . PHE A 1 97 ? 5.465 -7.297 -7.41 1 93.25 97 PHE A N 1
ATOM 773 C CA . PHE A 1 97 ? 5.012 -6.68 -6.168 1 93.25 97 PHE A CA 1
ATOM 774 C C . PHE A 1 97 ? 6.105 -5.801 -5.574 1 93.25 97 PHE A C 1
ATOM 776 O O . PHE A 1 97 ? 5.855 -4.648 -5.215 1 93.25 97 PHE A O 1
ATOM 783 N N . LEU A 1 98 ? 7.262 -6.312 -5.5 1 92.94 98 LEU A N 1
ATOM 784 C CA . LEU A 1 98 ? 8.406 -5.605 -4.93 1 92.94 98 LEU A CA 1
ATOM 785 C C . LEU A 1 98 ? 8.688 -4.32 -5.703 1 92.94 98 LEU A C 1
ATOM 787 O O . LEU A 1 98 ? 8.844 -3.252 -5.105 1 92.94 98 LEU A O 1
ATOM 791 N N . HIS A 1 99 ? 8.719 -4.434 -6.996 1 93.75 99 HIS A N 1
ATOM 792 C CA . HIS A 1 99 ? 8.984 -3.268 -7.836 1 93.75 99 HIS A CA 1
ATOM 793 C C . HIS A 1 99 ? 7.949 -2.172 -7.59 1 93.75 99 HIS A C 1
ATOM 795 O O . HIS A 1 99 ? 8.297 -0.991 -7.523 1 93.75 99 HIS A O 1
ATOM 801 N N . LYS A 1 100 ? 6.793 -2.57 -7.473 1 92.19 100 LYS A N 1
ATOM 802 C CA . LYS A 1 100 ? 5.715 -1.6 -7.289 1 92.19 100 LYS A CA 1
ATOM 803 C C . LYS A 1 100 ? 5.852 -0.872 -5.957 1 92.19 100 LYS A C 1
ATOM 805 O O . LYS A 1 100 ? 5.699 0.35 -5.891 1 92.19 100 LYS A O 1
ATOM 810 N N . VAL A 1 101 ? 6.113 -1.581 -4.91 1 92.62 101 VAL A N 1
ATOM 811 C CA . VAL A 1 101 ? 6.227 -0.944 -3.602 1 92.62 101 VAL A CA 1
ATOM 812 C C . VAL A 1 101 ? 7.516 -0.132 -3.533 1 92.62 101 VAL A C 1
ATOM 814 O O . VAL A 1 101 ? 7.566 0.914 -2.883 1 92.62 101 VAL A O 1
ATOM 817 N N . GLU A 1 102 ? 8.562 -0.568 -4.172 1 93.94 102 GLU A N 1
ATOM 818 C CA . GLU A 1 102 ? 9.797 0.202 -4.23 1 93.94 102 GLU A CA 1
ATOM 819 C C . GLU A 1 102 ? 9.586 1.534 -4.945 1 93.94 102 GLU A C 1
ATOM 821 O O . GLU A 1 102 ? 10.195 2.541 -4.582 1 93.94 102 GLU A O 1
ATOM 826 N N . LYS A 1 103 ? 8.797 1.447 -5.922 1 92.56 103 LYS A N 1
ATOM 827 C CA . LYS A 1 103 ? 8.484 2.688 -6.629 1 92.56 103 LYS A CA 1
ATOM 828 C C . LYS A 1 103 ? 7.793 3.686 -5.703 1 92.56 103 LYS A C 1
ATOM 830 O O . LYS A 1 103 ? 8.047 4.891 -5.781 1 92.56 103 LYS A O 1
ATOM 835 N N . VAL A 1 104 ? 6.926 3.227 -4.898 1 92.38 104 VAL A N 1
ATOM 836 C CA . VAL A 1 104 ? 6.277 4.09 -3.916 1 92.38 104 VAL A CA 1
ATOM 837 C C . VAL A 1 104 ? 7.324 4.691 -2.984 1 92.38 104 VAL A C 1
ATOM 839 O O . VAL A 1 104 ? 7.32 5.898 -2.732 1 92.38 104 VAL A O 1
ATOM 842 N N . VAL A 1 105 ? 8.203 3.873 -2.447 1 93.5 105 VAL A N 1
ATOM 843 C CA . VAL A 1 105 ? 9.258 4.328 -1.55 1 93.5 105 VAL A CA 1
ATOM 844 C C . VAL A 1 105 ? 10.07 5.43 -2.227 1 93.5 105 VAL A C 1
ATOM 846 O O . VAL A 1 105 ? 10.312 6.484 -1.635 1 93.5 105 VAL A O 1
ATOM 849 N N . SER A 1 106 ? 10.461 5.129 -3.447 1 93.31 106 SER A N 1
ATOM 850 C CA . SER A 1 106 ? 11.266 6.09 -4.195 1 93.31 106 SER A CA 1
ATOM 851 C C . SER A 1 106 ? 10.516 7.406 -4.383 1 93.31 106 SER A C 1
ATOM 853 O O . SER A 1 106 ? 11.102 8.484 -4.246 1 93.31 106 SER A O 1
ATOM 855 N N . GLY A 1 107 ? 9.266 7.293 -4.723 1 90.25 107 GLY A N 1
ATOM 856 C CA . GLY A 1 107 ? 8.453 8.484 -4.902 1 90.25 107 GLY A CA 1
ATOM 857 C C . GLY A 1 107 ? 8.32 9.312 -3.635 1 90.25 107 GLY A C 1
ATOM 858 O O . GLY A 1 107 ? 8.43 10.539 -3.674 1 90.25 107 GLY A O 1
ATOM 859 N N . VAL A 1 108 ? 8.102 8.695 -2.516 1 91.19 108 VAL A N 1
ATOM 860 C CA . VAL A 1 108 ? 7.957 9.391 -1.241 1 91.19 108 VAL A CA 1
ATOM 861 C C . VAL A 1 108 ? 9.289 10.031 -0.846 1 91.19 108 VAL A C 1
ATOM 863 O O . VAL A 1 108 ? 9.32 11.164 -0.363 1 91.19 108 VAL A O 1
ATOM 866 N N . LYS A 1 109 ? 10.359 9.312 -1.024 1 90.44 109 LYS A N 1
ATOM 867 C CA . LYS A 1 109 ? 11.672 9.859 -0.723 1 90.44 109 LYS A CA 1
ATOM 868 C C . LYS A 1 109 ? 11.938 11.125 -1.527 1 90.44 109 LYS A C 1
ATOM 870 O O . LYS A 1 109 ? 12.477 12.102 -1 1 90.44 109 LYS A O 1
ATOM 875 N N . GLU A 1 110 ? 11.625 11.031 -2.736 1 88.12 110 GLU A N 1
ATOM 876 C CA . GLU A 1 110 ? 11.805 12.195 -3.598 1 88.12 110 GLU A CA 1
ATOM 877 C C . GLU A 1 110 ? 10.992 13.383 -3.098 1 88.12 110 GLU A C 1
ATOM 879 O O . GLU A 1 110 ? 11.477 14.516 -3.107 1 88.12 110 GLU A O 1
ATOM 884 N N . MET A 1 111 ? 9.852 13.156 -2.689 1 86 111 MET A N 1
ATOM 885 C CA . MET A 1 111 ? 8.992 14.227 -2.197 1 86 111 MET A CA 1
ATOM 886 C C . MET A 1 111 ? 9.531 14.812 -0.897 1 86 111 MET A C 1
ATOM 888 O O . MET A 1 111 ? 9.484 16.031 -0.689 1 86 111 MET A O 1
ATOM 892 N N . LEU A 1 112 ? 10.008 13.953 -0.039 1 86.5 112 LEU A N 1
ATOM 893 C CA . LEU A 1 112 ? 10.508 14.398 1.257 1 86.5 112 LEU A CA 1
ATOM 894 C C . LEU A 1 112 ? 11.836 15.133 1.104 1 86.5 112 LEU A C 1
ATOM 896 O O . LEU A 1 112 ? 12.188 15.977 1.937 1 86.5 112 LEU A O 1
ATOM 900 N N . SER A 1 113 ? 12.523 14.711 0.101 1 78.38 113 SER A N 1
ATOM 901 C CA . SER A 1 113 ? 13.805 15.367 -0.146 1 78.38 113 SER A CA 1
ATOM 902 C C . SER A 1 113 ? 13.609 16.828 -0.54 1 78.38 113 SER A C 1
ATOM 904 O O . SER A 1 113 ? 14.516 17.641 -0.365 1 78.38 113 SER A O 1
ATOM 906 N N . PHE A 1 114 ? 12.484 16.984 -1.156 1 73 114 PHE A N 1
ATOM 907 C CA . PHE A 1 114 ? 12.188 18.359 -1.521 1 73 114 PHE A CA 1
ATOM 908 C C . PHE A 1 114 ? 11.914 19.203 -0.279 1 73 114 PHE A C 1
ATOM 910 O O . PHE A 1 114 ? 12.273 20.375 -0.232 1 73 114 PHE A O 1
ATOM 917 N N . CYS A 1 115 ? 11.219 18.625 0.593 1 64.38 115 CYS A N 1
ATOM 918 C CA . CYS A 1 115 ? 10.891 19.375 1.806 1 64.38 115 CYS A CA 1
ATOM 919 C C . CYS A 1 115 ? 12.07 19.391 2.77 1 64.38 115 CYS A C 1
ATOM 921 O O . CYS A 1 115 ? 12.195 20.297 3.592 1 64.38 115 CYS A O 1
ATOM 923 N N . 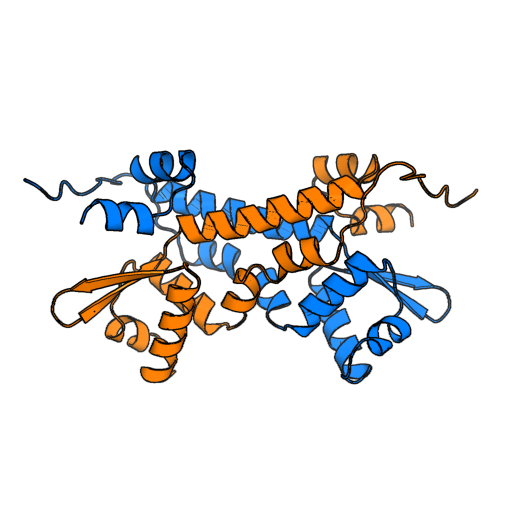CYS A 1 116 ? 12.852 18.234 2.562 1 59.03 116 CYS A N 1
ATOM 924 C CA . CYS A 1 116 ? 13.727 17.844 3.666 1 59.03 116 CYS A CA 1
ATOM 925 C C . CYS A 1 116 ? 14.852 18.859 3.855 1 59.03 116 CYS A C 1
ATOM 927 O O . CYS A 1 116 ? 15.625 19.109 2.932 1 59.03 116 CYS A O 1
ATOM 929 N N . ASP A 1 117 ? 14.547 19.531 4.824 1 66.94 117 ASP A N 1
ATOM 930 C CA . ASP A 1 117 ? 15.523 20.281 5.605 1 66.94 117 ASP A CA 1
ATOM 931 C C . ASP A 1 117 ? 1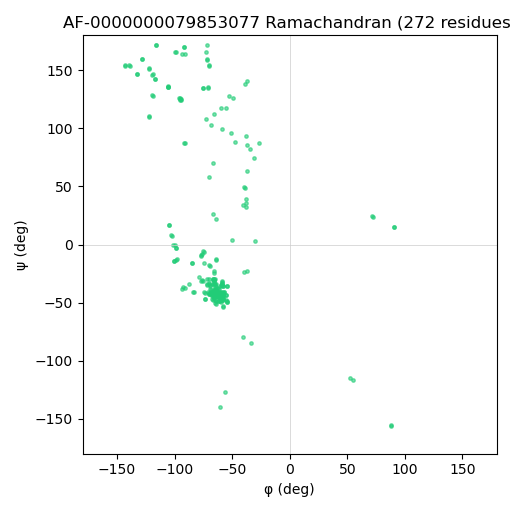6.391 19.359 6.449 1 66.94 117 ASP A C 1
ATOM 933 O O . ASP A 1 117 ? 16.188 18.141 6.441 1 66.94 117 ASP A O 1
ATOM 937 N N . GLU A 1 118 ? 17.406 19.766 6.945 1 78.12 118 GLU A N 1
ATOM 938 C CA . GLU A 1 118 ? 18.312 19.078 7.859 1 78.12 118 GLU A CA 1
ATOM 939 C C . GLU A 1 118 ? 17.547 18.203 8.844 1 78.12 118 GLU A C 1
ATOM 941 O O . GLU A 1 118 ? 18.062 17.156 9.266 1 78.12 118 GLU A O 1
ATOM 946 N N . ILE A 1 119 ? 16.375 18.516 9.039 1 81.38 119 ILE A N 1
ATOM 947 C CA . ILE A 1 119 ? 15.57 17.797 10.023 1 81.38 119 ILE A CA 1
ATOM 948 C C . ILE A 1 119 ? 15.203 16.422 9.477 1 81.38 119 ILE A C 1
ATOM 950 O O . ILE A 1 119 ? 15.305 15.414 10.188 1 81.38 119 ILE A O 1
ATOM 954 N N . TYR A 1 120 ? 14.852 16.391 8.188 1 81.56 120 TYR A N 1
ATOM 955 C CA . TYR A 1 120 ? 14.508 15.133 7.539 1 81.56 120 TYR A CA 1
ATOM 956 C C . TYR A 1 120 ? 15.656 14.141 7.633 1 81.56 120 TYR A C 1
ATOM 958 O O . TYR A 1 120 ? 15.469 12.992 8.039 1 81.56 120 TYR A O 1
ATOM 966 N N . THR A 1 121 ? 16.781 14.562 7.227 1 84.62 121 THR A N 1
ATOM 967 C CA . THR A 1 121 ? 17.938 13.68 7.18 1 84.62 121 THR A CA 1
ATOM 968 C C . THR A 1 121 ? 18.281 13.156 8.57 1 84.62 121 THR A C 1
ATOM 970 O O . THR A 1 121 ? 18.594 11.977 8.734 1 84.62 121 THR A O 1
ATOM 973 N N . ASP A 1 122 ? 18.234 14.078 9.5 1 85.88 122 ASP A N 1
ATOM 974 C CA . ASP A 1 122 ? 18.547 13.703 10.875 1 85.88 122 ASP A CA 1
ATOM 975 C C . ASP A 1 122 ? 17.547 12.672 11.406 1 85.88 122 ASP A C 1
ATOM 977 O O . ASP A 1 122 ? 17.938 11.641 11.953 1 85.88 122 ASP A O 1
ATOM 981 N N . LEU A 1 123 ? 16.328 12.938 11.234 1 87.56 123 LEU A N 1
ATOM 982 C CA . LEU A 1 123 ? 15.273 12.047 11.727 1 87.56 123 LEU A CA 1
ATOM 983 C C . LEU A 1 123 ? 15.344 10.688 11.023 1 87.56 123 LEU A C 1
ATOM 985 O O . LEU A 1 123 ? 15.266 9.648 11.672 1 87.56 123 LEU A O 1
ATOM 989 N N . TYR A 1 124 ? 15.438 10.734 9.68 1 87.94 124 TYR A N 1
ATOM 990 C CA . TYR A 1 124 ? 15.469 9.508 8.891 1 87.94 124 TYR A CA 1
ATOM 991 C C . TYR A 1 124 ? 16.625 8.609 9.32 1 87.94 124 TYR A C 1
ATOM 993 O O . TYR A 1 124 ? 16.469 7.391 9.43 1 87.94 124 TYR A O 1
ATOM 1001 N N . SER A 1 125 ? 17.797 9.188 9.586 1 89 125 SER A N 1
ATOM 1002 C CA . SER A 1 125 ? 18.984 8.43 9.961 1 89 125 SER A CA 1
ATOM 1003 C C . SER A 1 125 ? 18.812 7.742 11.312 1 89 125 SER A C 1
ATOM 1005 O O . SER A 1 125 ? 19.453 6.73 11.594 1 89 125 SER A O 1
ATOM 1007 N N . GLN A 1 126 ? 17.938 8.242 12.117 1 89.94 126 GLN A N 1
ATOM 1008 C CA . GLN A 1 126 ? 17.719 7.691 13.453 1 89.94 126 GLN A CA 1
ATOM 1009 C C . GLN A 1 126 ? 16.469 6.805 13.484 1 89.94 126 GLN A C 1
ATOM 1011 O O . GLN A 1 126 ? 16.109 6.273 14.539 1 89.94 126 GLN A O 1
ATOM 1016 N N . GLY A 1 127 ? 15.773 6.668 12.344 1 88.38 127 GLY A N 1
ATOM 1017 C CA . GLY A 1 127 ? 14.555 5.871 12.281 1 88.38 127 GLY A CA 1
ATOM 1018 C C . GLY A 1 127 ? 13.383 6.527 12.984 1 88.38 127 GLY A C 1
ATOM 1019 O O . GLY A 1 127 ? 12.484 5.836 13.477 1 88.38 127 GLY A O 1
ATOM 1020 N N . LEU A 1 128 ? 13.461 7.805 13.094 1 86.44 128 LEU A N 1
ATOM 1021 C CA . LEU A 1 128 ? 12.422 8.562 13.781 1 86.44 128 LEU A CA 1
ATOM 1022 C C . LEU A 1 128 ? 11.438 9.172 12.789 1 86.44 128 LEU A C 1
ATOM 1024 O O . LEU A 1 128 ? 11.688 9.164 11.586 1 86.44 128 LEU A O 1
ATOM 1028 N N . THR A 1 129 ? 10.289 9.633 13.305 1 90.62 129 THR A N 1
ATOM 1029 C CA . THR A 1 129 ? 9.266 10.281 12.492 1 90.62 129 THR A CA 1
ATOM 1030 C C . THR A 1 129 ? 9.086 11.734 12.906 1 90.62 129 THR A C 1
ATOM 1032 O O . THR A 1 129 ? 9.719 12.203 13.852 1 90.62 129 THR A O 1
ATOM 1035 N N . TYR A 1 130 ? 8.312 12.445 12.133 1 86.5 130 TYR A N 1
ATOM 1036 C CA . TYR A 1 130 ? 8.07 13.836 12.5 1 86.5 130 TYR A CA 1
ATOM 1037 C C . TYR A 1 130 ? 7.285 13.922 13.805 1 86.5 130 TYR A C 1
ATOM 1039 O O . TYR A 1 130 ? 7.449 14.875 14.57 1 86.5 130 TYR A O 1
ATOM 1047 N N . LYS A 1 131 ? 6.453 13 14.031 1 88.12 131 LYS A N 1
ATOM 1048 C CA . LYS A 1 131 ? 5.746 12.945 15.305 1 88.12 131 LYS A CA 1
ATOM 1049 C C . LYS A 1 131 ? 6.723 12.93 16.469 1 88.12 131 LYS A C 1
ATOM 1051 O O . LYS A 1 131 ? 6.508 13.609 17.484 1 88.12 131 LYS A O 1
ATOM 1056 N N . ASP A 1 132 ? 7.73 12.172 16.344 1 85.94 132 ASP A N 1
ATOM 1057 C CA . ASP A 1 132 ? 8.766 12.117 17.359 1 85.94 132 ASP A CA 1
ATOM 1058 C C . ASP A 1 132 ? 9.391 13.492 17.594 1 85.94 132 ASP A C 1
ATOM 1060 O O . ASP A 1 132 ? 9.688 13.867 18.719 1 85.94 132 ASP A O 1
ATOM 1064 N N . TYR A 1 133 ? 9.656 14.18 16.5 1 83.94 133 TYR A N 1
ATOM 1065 C CA . TYR A 1 133 ? 10.258 15.5 16.547 1 83.94 133 TYR A CA 1
ATOM 1066 C C . TYR A 1 133 ? 9.359 16.5 17.281 1 83.94 133 TYR A C 1
ATOM 1068 O O . TYR A 1 133 ? 9.828 17.266 18.125 1 83.94 133 TYR A O 1
ATOM 1076 N N . ILE A 1 134 ? 8.148 16.516 17.078 1 84.88 134 ILE A N 1
ATOM 1077 C CA . ILE A 1 134 ? 7.195 17.453 17.656 1 84.88 134 ILE A CA 1
ATOM 1078 C C . ILE A 1 134 ? 7.02 17.141 19.141 1 84.88 134 ILE A C 1
ATOM 1080 O O . ILE A 1 134 ? 6.895 18.047 19.969 1 84.88 134 ILE A O 1
ATOM 1084 N N . GLU A 1 135 ? 6.957 15.883 19.469 1 83.56 135 GLU A N 1
ATOM 1085 C CA . GLU A 1 135 ? 6.781 15.469 20.844 1 83.56 135 GLU A CA 1
ATOM 1086 C C . GLU A 1 135 ? 7.992 15.852 21.703 1 83.56 135 GLU A C 1
ATOM 1088 O O . GLU A 1 135 ? 7.863 16.094 22.891 1 83.56 135 GLU A O 1
ATOM 1093 N N . LYS A 1 136 ? 9.141 15.883 21.062 1 79.25 136 LYS A N 1
ATOM 1094 C CA . LYS A 1 136 ? 10.359 16.266 21.766 1 79.25 136 LYS A CA 1
ATOM 1095 C C . LYS A 1 136 ? 10.422 17.781 21.984 1 79.25 136 LYS A C 1
ATOM 1097 O O . LYS A 1 136 ? 11.117 18.25 22.875 1 79.25 136 LYS A O 1
ATOM 1102 N N . GLN A 1 137 ? 9.812 18.5 21.031 1 74.62 137 GLN A N 1
ATOM 1103 C CA . GLN A 1 137 ? 9.797 19.953 21.172 1 74.62 137 GLN A CA 1
ATOM 1104 C C . GLN A 1 137 ? 8.797 20.391 22.234 1 74.62 137 GLN A C 1
ATOM 1106 O O . GLN A 1 137 ? 8.797 21.562 22.641 1 74.62 137 GLN A O 1
ATOM 1111 N N . LYS A 1 138 ? 8.016 19.531 22.812 1 63.97 138 LYS A N 1
ATOM 1112 C CA . LYS A 1 138 ? 7.137 19.875 23.922 1 63.97 138 LYS A CA 1
ATOM 1113 C C . LYS A 1 138 ? 7.797 19.562 25.266 1 63.97 138 LYS A C 1
ATOM 1115 O O . LYS A 1 138 ? 8.633 18.656 25.359 1 63.97 138 LYS A O 1
ATOM 1120 N N . MET B 1 1 ? 13.594 -32.25 -22.438 1 27.81 1 MET B N 1
ATOM 1121 C CA . MET B 1 1 ? 14.508 -31.953 -21.344 1 27.81 1 MET B CA 1
ATOM 1122 C C . MET B 1 1 ? 13.773 -31.328 -20.172 1 27.81 1 MET B C 1
ATOM 1124 O O . MET B 1 1 ? 12.859 -30.531 -20.359 1 27.81 1 MET B O 1
ATOM 1128 N N . SER B 1 2 ? 13.93 -31.875 -18.875 1 29.14 2 SER B N 1
ATOM 1129 C CA . SER B 1 2 ? 13.336 -31.906 -17.547 1 29.14 2 SER B CA 1
ATOM 1130 C C . SER B 1 2 ? 13.273 -30.5 -16.938 1 29.14 2 SER B C 1
ATOM 1132 O O . SER B 1 2 ? 14.156 -29.672 -17.172 1 29.14 2 SER B O 1
ATOM 1134 N N . ARG B 1 3 ? 12.055 -30 -16.672 1 35.47 3 ARG B N 1
ATOM 1135 C CA . ARG B 1 3 ? 11.758 -28.875 -15.789 1 35.47 3 ARG B CA 1
ATOM 1136 C C . ARG B 1 3 ? 12.641 -28.906 -14.539 1 35.47 3 ARG B C 1
ATOM 1138 O O . ARG B 1 3 ? 12.383 -29.672 -13.617 1 35.47 3 ARG B O 1
ATOM 1145 N N . ASP B 1 4 ? 13.992 -29.062 -14.711 1 33.84 4 ASP B N 1
ATOM 1146 C CA . ASP B 1 4 ? 14.969 -29.016 -13.617 1 33.84 4 ASP B CA 1
ATOM 1147 C C . ASP B 1 4 ? 14.539 -28.016 -12.547 1 33.84 4 ASP B C 1
ATOM 1149 O O . ASP B 1 4 ? 14.438 -26.812 -12.812 1 33.84 4 ASP B O 1
ATOM 1153 N N . HIS B 1 5 ? 13.672 -28.484 -11.688 1 37.22 5 HIS B N 1
ATOM 1154 C CA . HIS B 1 5 ? 13.227 -28.031 -10.375 1 37.22 5 HIS B CA 1
ATOM 1155 C C . HIS B 1 5 ? 14.383 -27.438 -9.578 1 37.22 5 HIS B C 1
ATOM 1157 O O . HIS B 1 5 ? 15.359 -28.125 -9.289 1 37.22 5 HIS B O 1
ATOM 1163 N N . ILE B 1 6 ? 15 -26.359 -10.008 1 37.72 6 ILE B N 1
ATOM 1164 C CA . ILE B 1 6 ? 16.016 -25.609 -9.266 1 37.72 6 ILE B CA 1
ATOM 1165 C C . ILE B 1 6 ? 15.797 -25.812 -7.766 1 37.72 6 ILE B C 1
ATOM 1167 O O . ILE B 1 6 ? 14.742 -25.469 -7.23 1 37.72 6 ILE B O 1
ATOM 1171 N N . SER B 1 7 ? 16.422 -26.938 -7.16 1 35.66 7 SER B N 1
ATOM 1172 C CA . SER B 1 7 ? 16.531 -27.406 -5.785 1 35.66 7 SER B CA 1
ATOM 1173 C C . SER B 1 7 ? 16.734 -26.25 -4.816 1 35.66 7 SER B C 1
ATOM 1175 O O . SER B 1 7 ? 17.844 -25.734 -4.684 1 35.66 7 SER B O 1
ATOM 1177 N N . CYS B 1 8 ? 16.031 -25.25 -4.852 1 39.5 8 CYS B N 1
ATOM 1178 C CA . CYS B 1 8 ? 16.031 -24.453 -3.637 1 39.5 8 CYS B CA 1
ATOM 1179 C C . CYS B 1 8 ? 16.062 -25.328 -2.396 1 39.5 8 CYS B C 1
ATOM 1181 O O . CYS B 1 8 ? 15.016 -25.766 -1.909 1 39.5 8 CYS B O 1
ATOM 1183 N N . ILE B 1 9 ? 16.828 -26.422 -2.438 1 38.59 9 ILE B N 1
ATOM 1184 C CA . ILE B 1 9 ? 16.969 -27.406 -1.373 1 38.59 9 ILE B CA 1
ATOM 1185 C C . ILE B 1 9 ? 16.859 -26.719 -0.014 1 38.59 9 ILE B C 1
ATOM 1187 O O . ILE B 1 9 ? 16.172 -27.203 0.882 1 38.59 9 ILE B O 1
ATOM 1191 N N . GLN B 1 10 ? 18.094 -26.141 0.483 1 42.19 10 GLN B N 1
ATOM 1192 C CA . GLN B 1 10 ? 18.422 -26.234 1.903 1 42.19 10 GLN B CA 1
ATOM 1193 C C . GLN B 1 10 ? 17.359 -25.531 2.752 1 42.19 10 GLN B C 1
ATOM 1195 O O . GLN B 1 10 ? 16.422 -24.922 2.219 1 42.19 10 GLN B O 1
ATOM 1200 N N . ASN B 1 11 ? 17.828 -24.719 3.92 1 42.78 11 ASN B N 1
ATOM 1201 C CA . ASN B 1 11 ? 17.141 -24.172 5.086 1 42.78 11 ASN B CA 1
ATOM 1202 C C . ASN B 1 11 ? 16.094 -23.141 4.68 1 42.78 11 ASN B C 1
ATOM 1204 O O . ASN B 1 11 ? 16.297 -21.938 4.848 1 42.78 11 ASN B O 1
ATOM 1208 N N . LYS B 1 12 ? 15.609 -23.141 3.521 1 48.44 12 LYS B N 1
ATOM 1209 C CA . LYS B 1 12 ? 14.812 -22.094 2.881 1 48.44 12 LYS B CA 1
ATOM 1210 C C . LYS B 1 12 ? 13.453 -21.938 3.564 1 48.44 12 LYS B C 1
ATOM 1212 O O . LYS B 1 12 ? 12.609 -22.828 3.477 1 48.44 12 LYS B O 1
ATOM 1217 N N . LYS B 1 13 ? 13.531 -21.438 4.699 1 55.62 13 LYS B N 1
ATOM 1218 C CA . LYS B 1 13 ? 12.289 -21.188 5.43 1 55.62 13 LYS B CA 1
ATOM 1219 C C . LYS B 1 13 ? 11.266 -20.484 4.551 1 55.62 13 LYS B C 1
ATOM 1221 O O . LYS B 1 13 ? 11.539 -19.406 4.023 1 55.62 13 LYS B O 1
ATOM 1226 N N . LYS B 1 14 ? 10.398 -21.25 3.773 1 64.5 14 LYS B N 1
ATOM 1227 C CA . LYS B 1 14 ? 9.242 -20.703 3.074 1 64.5 14 LYS B CA 1
ATOM 1228 C C . LYS B 1 14 ? 8.57 -19.609 3.906 1 64.5 14 LYS B C 1
ATOM 1230 O O . LYS B 1 14 ? 8.617 -19.641 5.137 1 64.5 14 LYS B O 1
ATOM 1235 N N . PRO B 1 15 ? 8.164 -18.625 3.189 1 71.69 15 PRO B N 1
ATOM 1236 C CA . PRO B 1 15 ? 7.453 -17.641 4.012 1 71.69 15 PRO B CA 1
ATOM 1237 C C . PRO B 1 15 ? 6.332 -18.266 4.84 1 71.69 15 PRO B C 1
ATOM 1239 O O . PRO B 1 15 ? 5.66 -19.203 4.379 1 71.69 15 PRO B O 1
ATOM 1242 N N . ASN B 1 16 ? 6.426 -17.953 6.121 1 81.19 16 ASN B N 1
ATOM 1243 C CA . ASN B 1 16 ? 5.367 -18.453 6.988 1 81.19 16 ASN B CA 1
ATOM 1244 C C . ASN B 1 16 ? 4.246 -17.438 7.164 1 81.19 16 ASN B C 1
ATOM 1246 O O . ASN B 1 16 ? 4.363 -16.297 6.703 1 81.19 16 ASN B O 1
ATOM 1250 N N . LYS B 1 17 ? 3.186 -17.891 7.621 1 83.81 17 LYS B N 1
ATOM 1251 C CA . LYS B 1 17 ? 1.97 -17.094 7.773 1 83.81 17 LYS B CA 1
ATOM 1252 C C . LYS B 1 17 ? 2.236 -15.844 8.594 1 83.81 17 LYS B C 1
ATOM 1254 O O . LYS B 1 17 ? 1.706 -14.773 8.289 1 83.81 17 LYS B O 1
ATOM 1259 N N . GLU B 1 18 ? 3.055 -15.922 9.531 1 83.5 18 GLU B N 1
ATOM 1260 C CA . GLU B 1 18 ? 3.355 -14.781 10.398 1 83.5 18 GLU B CA 1
ATOM 1261 C C . GLU B 1 18 ? 4.066 -13.68 9.625 1 83.5 18 GLU B C 1
ATOM 1263 O O . GLU B 1 18 ? 3.787 -12.492 9.828 1 83.5 18 GLU B O 1
ATOM 1268 N N . GLN B 1 19 ? 4.984 -14.031 8.789 1 81.81 19 GLN B N 1
ATOM 1269 C CA . GLN B 1 19 ? 5.715 -13.055 7.984 1 81.81 19 GLN B CA 1
ATOM 1270 C C . GLN B 1 19 ? 4.789 -12.336 7.008 1 81.81 19 GLN B C 1
ATOM 1272 O O . GLN B 1 19 ? 4.887 -11.125 6.828 1 81.81 19 GLN B O 1
ATOM 1277 N N . LEU B 1 20 ? 3.906 -13.141 6.492 1 87.88 20 LEU B N 1
ATOM 1278 C CA . LEU B 1 20 ? 2.975 -12.562 5.527 1 87.88 20 LEU B CA 1
ATOM 1279 C C . LEU B 1 20 ? 2.006 -11.609 6.215 1 87.88 20 LEU B C 1
ATOM 1281 O O . LEU B 1 20 ? 1.672 -10.555 5.664 1 87.88 20 LEU B O 1
ATOM 1285 N N . ASP B 1 21 ? 1.619 -12.031 7.402 1 86.12 21 ASP B N 1
ATOM 1286 C CA . ASP B 1 21 ? 0.734 -11.164 8.172 1 86.12 21 ASP B CA 1
ATOM 1287 C C . ASP B 1 21 ? 1.425 -9.852 8.531 1 86.12 21 ASP B C 1
ATOM 1289 O O . ASP B 1 21 ? 0.794 -8.789 8.523 1 86.12 21 ASP B O 1
ATOM 1293 N N . GLU B 1 22 ? 2.652 -9.945 8.781 1 83 22 GLU B N 1
ATOM 1294 C CA . GLU B 1 22 ? 3.42 -8.742 9.102 1 83 22 GLU B CA 1
ATOM 1295 C C . GLU B 1 22 ? 3.5 -7.809 7.902 1 83 22 GLU B C 1
ATOM 1297 O O . GLU B 1 22 ? 3.395 -6.59 8.047 1 83 22 GLU B O 1
ATOM 1302 N N . ILE B 1 23 ? 3.646 -8.359 6.742 1 84.62 23 ILE B N 1
ATOM 1303 C CA . ILE B 1 23 ? 3.799 -7.566 5.527 1 84.62 23 ILE B CA 1
ATOM 1304 C C . ILE B 1 23 ? 2.457 -6.941 5.148 1 84.62 23 ILE B C 1
ATOM 1306 O O . ILE B 1 23 ? 2.379 -5.742 4.875 1 84.62 23 ILE B O 1
ATOM 1310 N N . PHE B 1 24 ? 1.442 -7.789 5.191 1 81.25 24 PHE B N 1
ATOM 1311 C CA . PHE B 1 24 ? 0.172 -7.352 4.625 1 81.25 24 PHE B CA 1
ATOM 1312 C C . PHE B 1 24 ? -0.721 -6.746 5.703 1 81.25 24 PHE B C 1
ATOM 1314 O O . PHE B 1 24 ? -1.589 -5.922 5.402 1 81.25 24 PHE B O 1
ATOM 1321 N N . ASP B 1 25 ? -0.602 -7.418 6.809 1 64.88 25 ASP B N 1
ATOM 1322 C CA . ASP B 1 25 ? -1.443 -6.859 7.863 1 64.88 25 ASP B CA 1
ATOM 1323 C C . ASP B 1 25 ? -0.854 -5.559 8.406 1 64.88 25 ASP B C 1
ATOM 1325 O O . ASP B 1 25 ? -1.507 -4.848 9.172 1 64.88 25 ASP B O 1
ATOM 1329 N N . SER B 1 26 ? 0.537 -5.547 7.941 1 60.66 26 SER B N 1
ATOM 1330 C CA . SER B 1 26 ? 1.019 -4.219 8.305 1 60.66 26 SER B CA 1
ATOM 1331 C C . SER B 1 26 ? 0.18 -3.125 7.652 1 60.66 26 SER B C 1
ATOM 1333 O O . SER B 1 26 ? -0.353 -3.318 6.555 1 60.66 26 SER B O 1
ATOM 1335 N N . SER B 1 27 ? -0.708 -2.568 8.352 1 68.19 27 SER B N 1
ATOM 1336 C CA . SER B 1 27 ? -1.879 -1.713 8.516 1 68.19 27 SER B CA 1
ATOM 1337 C C . SER B 1 27 ? -1.914 -0.614 7.457 1 68.19 27 SER B C 1
ATOM 1339 O O . SER B 1 27 ? -2.791 0.252 7.484 1 68.19 27 SER B O 1
ATOM 1341 N N . ILE B 1 28 ? -0.799 -0.688 6.453 1 86.31 28 ILE B N 1
ATOM 1342 C CA . ILE B 1 28 ? -0.936 0.522 5.648 1 86.31 28 ILE B CA 1
ATOM 1343 C C . ILE B 1 28 ? -1.904 0.269 4.496 1 86.31 28 ILE B C 1
ATOM 1345 O O . ILE B 1 28 ? -2.66 1.161 4.105 1 86.31 28 ILE B O 1
ATOM 1349 N N . PHE B 1 29 ? -1.895 -0.989 3.967 1 87.56 29 PHE B N 1
ATOM 1350 C CA . PHE B 1 29 ? -2.793 -1.306 2.863 1 87.56 29 PHE B CA 1
ATOM 1351 C C . PHE B 1 29 ? -4.246 -1.248 3.316 1 87.56 29 PHE B C 1
ATOM 1353 O O . PHE B 1 29 ? -5.102 -0.712 2.609 1 87.56 29 PHE B O 1
ATOM 1360 N N . LYS B 1 30 ? -4.402 -1.834 4.414 1 84.44 30 LYS B N 1
ATOM 1361 C CA . LYS B 1 30 ? -5.75 -1.772 4.969 1 84.44 30 LYS B CA 1
ATOM 1362 C C . LYS B 1 30 ? -6.133 -0.339 5.324 1 84.44 30 LYS B C 1
ATOM 1364 O O . LYS B 1 30 ? -7.262 0.088 5.07 1 84.44 30 LYS B O 1
ATOM 1369 N N . LEU B 1 31 ? -5.203 0.317 5.828 1 90.31 31 LEU B N 1
ATOM 1370 C CA . LEU B 1 31 ? -5.434 1.694 6.25 1 90.31 31 LEU B CA 1
ATOM 1371 C C . LEU B 1 31 ? -5.762 2.582 5.055 1 90.31 31 LEU B C 1
ATOM 1373 O O . LEU B 1 31 ? -6.613 3.469 5.148 1 90.31 31 LEU B O 1
ATOM 1377 N N . LEU B 1 32 ? -5.172 2.289 3.934 1 90.25 32 LEU B N 1
ATOM 1378 C CA . LEU B 1 32 ? -5.328 3.156 2.771 1 90.25 32 LEU B CA 1
ATOM 1379 C C . LEU B 1 32 ? -6.277 2.535 1.752 1 90.25 32 LEU B C 1
ATOM 1381 O O . LEU B 1 32 ? -6.289 2.936 0.585 1 90.25 32 LEU B O 1
ATOM 1385 N N . SER B 1 33 ? -7.016 1.555 2.254 1 86.75 33 SER B N 1
ATOM 1386 C CA . SER B 1 33 ? -7.941 0.857 1.372 1 86.75 33 SER B CA 1
ATOM 1387 C C . SER B 1 33 ? -9.109 1.757 0.973 1 86.75 33 SER B C 1
ATOM 1389 O O . SER B 1 33 ? -9.797 1.485 -0.01 1 86.75 33 SER B O 1
ATOM 1391 N N . GLU B 1 34 ? -9.344 2.818 1.673 1 88.94 34 GLU B N 1
ATOM 1392 C CA . GLU B 1 34 ? -10.406 3.773 1.355 1 88.94 34 GLU B CA 1
ATOM 1393 C C . GLU B 1 34 ? -9.867 4.938 0.526 1 88.94 34 GLU B C 1
ATOM 1395 O O . GLU B 1 34 ? -9 5.68 0.981 1 88.94 34 GLU B O 1
ATOM 1400 N N . PRO B 1 35 ? -10.5 5.141 -0.592 1 89.31 35 PRO B N 1
ATOM 1401 C CA . PRO B 1 35 ? -9.977 6.172 -1.494 1 89.31 35 PRO B CA 1
ATOM 1402 C C . PRO B 1 35 ? -9.945 7.555 -0.85 1 89.31 35 PRO B C 1
ATOM 1404 O O . PRO B 1 35 ? -9.016 8.328 -1.093 1 89.31 35 PRO B O 1
ATOM 1407 N N . ILE B 1 36 ? -10.875 7.812 -0.062 1 93.5 36 ILE B N 1
ATOM 1408 C CA . ILE B 1 36 ? -10.961 9.148 0.523 1 93.5 36 ILE B CA 1
ATOM 1409 C C . ILE B 1 36 ? -9.773 9.375 1.455 1 93.5 36 ILE B C 1
ATOM 1411 O O . ILE B 1 36 ? -9.32 10.508 1.626 1 93.5 36 ILE B O 1
ATOM 1415 N N . ARG B 1 37 ? -9.281 8.359 2.047 1 94.31 37 ARG B N 1
ATOM 1416 C CA . ARG B 1 37 ? -8.117 8.508 2.922 1 94.31 37 ARG B CA 1
ATOM 1417 C C . ARG B 1 37 ? -6.867 8.844 2.119 1 94.31 37 ARG B C 1
ATOM 1419 O O . ARG B 1 37 ? -6.02 9.617 2.576 1 94.31 37 ARG B O 1
ATOM 1426 N N . ILE B 1 38 ? -6.781 8.305 0.97 1 92.75 38 ILE B N 1
ATOM 1427 C CA . ILE B 1 38 ? -5.684 8.648 0.071 1 92.75 38 ILE B CA 1
ATOM 1428 C C . ILE B 1 38 ? -5.824 10.109 -0.376 1 92.75 38 ILE B C 1
ATOM 1430 O O . ILE B 1 38 ? -4.844 10.852 -0.396 1 92.75 38 ILE B O 1
ATOM 1434 N N . ASP B 1 39 ? -7.031 10.492 -0.645 1 93.69 39 ASP B N 1
ATOM 1435 C CA . ASP B 1 39 ? -7.285 11.859 -1.076 1 93.69 39 ASP B CA 1
ATOM 1436 C C . ASP B 1 39 ? -6.961 12.852 0.037 1 93.69 39 ASP B C 1
ATOM 1438 O O . ASP B 1 39 ? -6.434 13.938 -0.224 1 93.69 39 ASP B O 1
ATOM 1442 N N . ILE B 1 40 ? -7.301 12.492 1.19 1 96.56 40 ILE B N 1
ATOM 1443 C CA . ILE B 1 40 ? -6.996 13.336 2.342 1 96.56 40 ILE B CA 1
ATOM 1444 C C . ILE B 1 40 ? -5.484 13.508 2.469 1 96.56 40 ILE B C 1
ATOM 1446 O O . ILE B 1 40 ? -4.992 14.617 2.658 1 96.56 40 ILE B O 1
ATOM 1450 N N . LEU B 1 41 ? -4.77 12.453 2.328 1 95.31 41 LEU B N 1
ATOM 1451 C CA . LEU B 1 41 ? -3.314 12.508 2.418 1 95.31 41 LEU B CA 1
ATOM 1452 C C . LEU B 1 41 ? -2.738 13.391 1.313 1 95.31 41 LEU B C 1
ATOM 1454 O O . LEU B 1 41 ? -1.833 14.188 1.561 1 95.31 41 LEU B O 1
ATOM 1458 N N . LYS B 1 42 ? -3.289 13.242 0.158 1 93.19 42 LYS B N 1
ATOM 1459 C CA . LYS B 1 42 ? -2.832 14.062 -0.957 1 93.19 42 LYS B CA 1
ATOM 1460 C C . LYS B 1 42 ? -3.086 15.547 -0.688 1 93.19 42 LYS B C 1
ATOM 1462 O O . LYS B 1 42 ? -2.215 16.391 -0.928 1 93.19 42 LYS B O 1
ATOM 1467 N N . LEU B 1 43 ? -4.242 15.828 -0.205 1 95.44 43 LEU B N 1
ATOM 1468 C CA . LEU B 1 43 ? -4.621 17.203 0.111 1 95.44 43 LEU B CA 1
ATOM 1469 C C . LEU B 1 43 ? -3.652 17.812 1.116 1 95.44 43 LEU B C 1
ATOM 1471 O O . LEU B 1 43 ? -3.141 18.922 0.899 1 95.44 43 LEU B O 1
ATOM 1475 N N . LEU B 1 44 ? -3.365 17.094 2.145 1 95.38 44 LEU B N 1
ATOM 1476 C CA . LEU B 1 44 ? -2.502 17.594 3.209 1 95.38 44 LEU B CA 1
ATOM 1477 C C . LEU B 1 44 ? -1.058 17.703 2.732 1 95.38 44 LEU B C 1
ATOM 1479 O O . LEU B 1 44 ? -0.319 18.578 3.166 1 95.38 44 LEU B O 1
ATOM 1483 N N . ALA B 1 45 ? -0.701 16.797 1.862 1 91.38 45 ALA B N 1
ATOM 1484 C CA . ALA B 1 45 ? 0.644 16.844 1.296 1 91.38 45 ALA B CA 1
ATOM 1485 C C . ALA B 1 45 ? 0.816 18.094 0.428 1 91.38 45 ALA B C 1
ATOM 1487 O O . ALA B 1 45 ? 1.891 18.703 0.408 1 91.38 45 ALA B O 1
ATOM 1488 N N . LEU B 1 46 ? -0.214 18.484 -0.217 1 90.31 46 LEU B N 1
ATOM 1489 C CA . LEU B 1 46 ? -0.166 19.594 -1.151 1 90.31 46 LEU B CA 1
ATOM 1490 C C . LEU B 1 46 ? -0.324 20.922 -0.419 1 90.31 46 LEU B C 1
ATOM 1492 O O . LEU B 1 46 ? 0.385 21.891 -0.714 1 90.31 46 LEU B O 1
ATOM 1496 N N . LYS B 1 47 ? -1.197 20.984 0.536 1 92.88 47 LYS B N 1
ATOM 1497 C CA . LYS B 1 47 ? -1.588 22.266 1.142 1 92.88 47 LYS B CA 1
ATOM 1498 C C . LYS B 1 47 ? -0.873 22.484 2.473 1 92.88 47 LYS B C 1
ATOM 1500 O O . LYS B 1 47 ? -0.852 23.594 2.998 1 92.88 47 LYS B O 1
ATOM 1505 N N . GLY B 1 48 ? -0.327 21.391 2.924 1 91.25 48 GLY B N 1
ATOM 1506 C CA . GLY B 1 48 ? 0.273 21.5 4.246 1 91.25 48 GLY B CA 1
ATOM 1507 C C . GLY B 1 48 ? -0.707 21.219 5.371 1 91.25 48 GLY B C 1
ATOM 1508 O O . GLY B 1 48 ? -1.656 20.453 5.199 1 91.25 48 GLY B O 1
ATOM 1509 N N . GLU B 1 49 ? -0.439 21.766 6.551 1 93.88 49 GLU B N 1
ATOM 1510 C CA . GLU B 1 49 ? -1.278 21.5 7.715 1 93.88 49 GLU B CA 1
ATOM 1511 C C . GLU B 1 49 ? -2.635 22.188 7.59 1 93.88 49 GLU B C 1
ATOM 1513 O O . GLU B 1 49 ? -2.719 23.328 7.129 1 93.88 49 GLU B O 1
ATOM 1518 N N . LEU B 1 50 ? -3.709 21.531 7.883 1 97.31 50 LEU B N 1
ATOM 1519 C CA . LEU B 1 50 ? -5.074 22.047 7.824 1 97.31 50 LEU B CA 1
ATOM 1520 C C . LEU B 1 50 ? -5.887 21.562 9.023 1 97.31 50 LEU B C 1
ATOM 1522 O O . LEU B 1 50 ? -5.605 20.516 9.586 1 97.31 50 LEU B O 1
ATOM 1526 N N . ASP B 1 51 ? -6.891 22.344 9.352 1 97.19 51 ASP B N 1
ATOM 1527 C CA . ASP B 1 51 ? -7.812 21.859 10.375 1 97.19 51 ASP B CA 1
ATOM 1528 C C . ASP B 1 51 ? -8.977 21.109 9.75 1 97.19 51 ASP B C 1
ATOM 1530 O O . ASP B 1 51 ? -9.102 21.047 8.523 1 97.19 51 ASP B O 1
ATOM 1534 N N . ILE B 1 52 ? -9.758 20.453 10.617 1 96.69 52 ILE B N 1
ATOM 1535 C CA . ILE B 1 52 ? -10.812 19.562 10.141 1 96.69 52 ILE B CA 1
ATOM 1536 C C . ILE B 1 52 ? -11.789 20.344 9.273 1 96.69 52 ILE B C 1
ATOM 1538 O O . ILE B 1 52 ? -12.328 19.812 8.297 1 96.69 52 ILE B O 1
ATOM 1542 N N . THR B 1 53 ? -12.039 21.625 9.562 1 96.44 53 THR B N 1
ATOM 1543 C CA . THR B 1 53 ? -12.969 22.438 8.789 1 96.44 53 THR B CA 1
ATOM 1544 C C . THR B 1 53 ? -12.445 22.672 7.371 1 96.44 53 THR B C 1
ATOM 1546 O O . THR B 1 53 ? -13.18 22.5 6.398 1 96.44 53 THR B O 1
ATOM 1549 N N . GLN B 1 54 ? -11.234 23.047 7.305 1 97.44 54 GLN B N 1
ATOM 1550 C CA . GLN B 1 54 ? -10.594 23.25 6.012 1 97.44 54 GLN B CA 1
ATOM 1551 C C . GLN B 1 54 ? -10.555 21.953 5.203 1 97.44 54 GLN B C 1
ATOM 1553 O O . GLN B 1 54 ? -10.797 21.969 3.994 1 97.44 54 GLN B O 1
ATOM 1558 N N . ILE B 1 55 ? -10.234 20.844 5.852 1 98.25 55 ILE B N 1
ATOM 1559 C CA . ILE B 1 55 ? -10.164 19.547 5.172 1 98.25 55 ILE B CA 1
ATOM 1560 C C . ILE B 1 55 ? -11.547 19.156 4.66 1 98.25 55 ILE B C 1
ATOM 1562 O O . ILE B 1 55 ? -11.711 18.828 3.486 1 98.25 55 ILE B O 1
ATOM 1566 N N . SER B 1 56 ? -12.508 19.219 5.535 1 97.56 56 SER B N 1
ATOM 1567 C CA . SER B 1 56 ? -13.859 18.812 5.191 1 97.56 56 SER B CA 1
ATOM 1568 C C . SER B 1 56 ? -14.406 19.625 4.023 1 97.56 56 SER B C 1
ATOM 1570 O O . SER B 1 56 ? -15.188 19.109 3.217 1 97.56 56 SER B O 1
ATOM 1572 N N . GLY B 1 57 ? -14 20.844 3.928 1 97.31 57 GLY B N 1
ATOM 1573 C CA . GLY B 1 57 ? -14.453 21.719 2.871 1 97.31 57 GLY B CA 1
ATOM 1574 C C . GLY B 1 57 ? -14.039 21.266 1.485 1 97.31 57 GLY B C 1
ATOM 1575 O O . GLY B 1 57 ? -14.57 21.75 0.482 1 97.31 57 GLY B O 1
ATOM 1576 N N . HIS B 1 58 ? -13.156 20.328 1.394 1 97.19 58 HIS B N 1
ATOM 1577 C CA . HIS B 1 58 ? -12.641 19.875 0.11 1 97.19 58 HIS B CA 1
ATOM 1578 C C . HIS B 1 58 ? -13.336 18.594 -0.346 1 97.19 58 HIS B C 1
ATOM 1580 O O . HIS B 1 58 ? -13.039 18.062 -1.418 1 97.19 58 HIS B O 1
ATOM 1586 N N . PHE B 1 59 ? -14.211 18.062 0.457 1 97.38 59 PHE B N 1
ATOM 1587 C CA . PHE B 1 59 ? -14.859 16.797 0.134 1 97.38 59 PHE B CA 1
ATOM 1588 C C . PHE B 1 59 ? -16.375 16.922 0.24 1 97.38 59 PHE B C 1
ATOM 1590 O O . PHE B 1 59 ? -16.891 17.859 0.848 1 97.38 59 PHE B O 1
ATOM 1597 N N . ASN B 1 60 ? -17.031 15.977 -0.435 1 96.38 60 ASN B N 1
ATOM 1598 C CA . ASN B 1 60 ? -18.484 15.977 -0.416 1 96.38 60 ASN B CA 1
ATOM 1599 C C . ASN B 1 60 ? -19.031 15.25 0.809 1 96.38 60 ASN B C 1
ATOM 1601 O O . ASN B 1 60 ? -20.203 15.391 1.149 1 96.38 60 ASN B O 1
ATOM 1605 N N . GLN B 1 61 ? -18.281 14.508 1.471 1 95.38 61 GLN B N 1
ATOM 1606 C CA . GLN B 1 61 ? -18.688 13.766 2.658 1 95.38 61 GLN B CA 1
ATOM 1607 C C . GLN B 1 61 ? -18.906 14.695 3.844 1 95.38 61 GLN B C 1
ATOM 1609 O O . GLN B 1 61 ? -18.312 15.773 3.912 1 95.38 61 GLN B O 1
ATOM 1614 N N . ASP B 1 62 ? -19.641 14.211 4.77 1 96 62 ASP B N 1
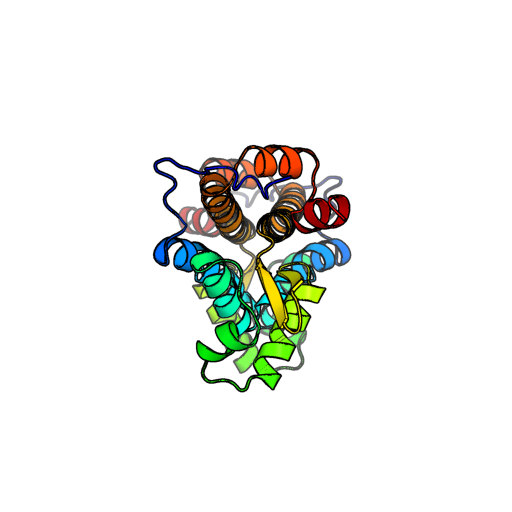ATOM 1615 C CA . ASP B 1 62 ? -19.922 14.977 5.98 1 96 62 ASP B CA 1
ATOM 1616 C C . ASP B 1 62 ? -18.688 15.102 6.859 1 96 62 ASP B C 1
ATOM 1618 O O . ASP B 1 62 ? -17.812 14.227 6.84 1 96 62 ASP B O 1
ATOM 1622 N N . ARG B 1 63 ? -18.672 16.172 7.652 1 96.38 63 ARG B N 1
ATOM 1623 C CA . ARG B 1 63 ? -17.562 16.422 8.555 1 96.38 63 ARG B CA 1
ATOM 1624 C C . ARG B 1 63 ? -17.359 15.258 9.516 1 96.38 63 ARG B C 1
ATOM 1626 O O . ARG B 1 63 ? -16.219 14.93 9.875 1 96.38 63 ARG B O 1
ATOM 1633 N N . SER B 1 64 ? -18.438 14.672 9.914 1 97.44 64 SER B N 1
ATOM 1634 C CA . SER B 1 64 ? -18.312 13.547 10.836 1 97.44 64 SER B CA 1
ATOM 1635 C C . SER B 1 64 ? -17.578 12.383 10.195 1 97.44 64 SER B C 1
ATOM 1637 O O . SER B 1 64 ? -16.797 11.695 10.859 1 97.44 64 SER B O 1
ATOM 1639 N N . VAL B 1 65 ? -17.828 12.102 8.906 1 97.56 65 VAL B N 1
ATOM 1640 C CA . VAL B 1 65 ? -17.172 11.031 8.172 1 97.56 65 VAL B CA 1
ATOM 1641 C C . VAL B 1 65 ? -15.688 11.367 7.996 1 97.56 65 VAL B C 1
ATOM 1643 O O . VAL B 1 65 ? -14.82 10.516 8.227 1 97.56 65 VAL B O 1
ATOM 1646 N N . ILE B 1 66 ? -15.453 12.57 7.652 1 98 66 ILE B N 1
ATOM 1647 C CA . ILE B 1 66 ? -14.078 13.008 7.473 1 98 66 ILE B CA 1
ATOM 1648 C C . ILE B 1 66 ? -13.312 12.883 8.789 1 98 66 ILE B C 1
ATOM 1650 O O . ILE B 1 66 ? -12.164 12.453 8.812 1 98 66 ILE B O 1
ATOM 1654 N N . SER B 1 67 ? -13.93 13.273 9.859 1 97.62 67 SER B N 1
ATOM 1655 C CA . SER B 1 67 ? -13.305 13.164 11.172 1 97.62 67 SER B CA 1
ATOM 1656 C C . SER B 1 67 ? -12.945 11.719 11.492 1 97.62 67 SER B C 1
ATOM 1658 O O . SER B 1 67 ? -11.867 11.445 12.023 1 97.62 67 SER B O 1
ATOM 1660 N N . ARG B 1 68 ? -13.82 10.852 11.148 1 97.88 68 ARG B N 1
ATOM 1661 C CA . ARG B 1 68 ? -13.562 9.43 11.375 1 97.88 68 ARG B CA 1
ATOM 1662 C C . ARG B 1 68 ? -12.352 8.961 10.578 1 97.88 68 ARG B C 1
ATOM 1664 O O . ARG B 1 68 ? -11.508 8.227 11.094 1 97.88 68 ARG B O 1
ATOM 1671 N N . HIS B 1 69 ? -12.234 9.312 9.352 1 97.75 69 HIS B N 1
ATOM 1672 C CA . HIS B 1 69 ? -11.094 8.938 8.523 1 97.75 69 HIS B CA 1
ATOM 1673 C C . HIS B 1 69 ? -9.797 9.555 9.062 1 97.75 69 HIS B C 1
ATOM 1675 O O . HIS B 1 69 ? -8.758 8.898 9.07 1 97.75 69 HIS B O 1
ATOM 1681 N N . LEU B 1 70 ? -9.938 10.789 9.516 1 98.19 70 LEU B N 1
ATOM 1682 C CA . LEU B 1 70 ? -8.781 11.453 10.109 1 98.19 70 LEU B CA 1
ATOM 1683 C C . LEU B 1 70 ? -8.312 10.719 11.359 1 98.19 70 LEU B C 1
ATOM 1685 O O . LEU B 1 70 ? -7.105 10.578 11.586 1 98.19 70 LEU B O 1
ATOM 1689 N N . LYS B 1 71 ? -9.227 10.312 12.094 1 97.81 71 LYS B N 1
ATOM 1690 C CA . LYS B 1 71 ? -8.891 9.555 13.297 1 97.81 71 LYS B CA 1
ATOM 1691 C C . LYS B 1 71 ? -8.164 8.258 12.938 1 97.81 71 LYS B C 1
ATOM 1693 O O . LYS B 1 71 ? -7.148 7.926 13.547 1 97.81 71 LYS B O 1
ATOM 1698 N N . LEU B 1 72 ? -8.609 7.551 11.992 1 96.12 72 LEU B N 1
ATOM 1699 C CA . LEU B 1 72 ? -7.996 6.301 11.562 1 96.12 72 LEU B CA 1
ATOM 1700 C C . LEU B 1 72 ? -6.594 6.547 11.023 1 96.12 72 LEU B C 1
ATOM 1702 O O . LEU B 1 72 ? -5.668 5.789 11.32 1 96.12 72 LEU B O 1
ATOM 1706 N N . LEU B 1 73 ? -6.477 7.562 10.242 1 96.56 73 LEU B N 1
ATOM 1707 C CA . LEU B 1 73 ? -5.18 7.906 9.68 1 96.56 73 LEU B CA 1
ATOM 1708 C C . LEU B 1 73 ? -4.195 8.305 10.773 1 96.56 73 LEU B C 1
ATOM 1710 O O . LEU B 1 73 ? -3.014 7.961 10.711 1 96.56 73 LEU B O 1
ATOM 1714 N N . PHE B 1 74 ? -4.73 9.07 11.781 1 97.19 74 PHE B N 1
ATOM 1715 C CA . PHE B 1 74 ? -3.904 9.461 12.914 1 97.19 74 PHE B CA 1
ATOM 1716 C C . PHE B 1 74 ? -3.49 8.25 13.734 1 97.19 74 PHE B C 1
ATOM 1718 O O . PHE B 1 74 ? -2.309 8.07 14.039 1 97.19 74 PHE B O 1
ATOM 1725 N N . GLU B 1 75 ? -4.414 7.348 14.008 1 95.25 75 GLU B N 1
ATOM 1726 C CA . GLU B 1 75 ? -4.141 6.141 14.781 1 95.25 75 GLU B CA 1
ATOM 1727 C C . GLU B 1 75 ? -3.205 5.199 14.023 1 95.25 75 GLU B C 1
ATOM 1729 O O . GLU B 1 75 ? -2.424 4.469 14.633 1 95.25 75 GLU B O 1
ATOM 1734 N N . GLY B 1 76 ? -3.291 5.254 12.758 1 93.69 76 GLY B N 1
ATOM 1735 C CA . GLY B 1 76 ? -2.408 4.465 11.914 1 93.69 76 GLY B CA 1
ATOM 1736 C C . GLY B 1 76 ? -1.014 5.051 11.797 1 93.69 76 GLY B C 1
ATOM 1737 O O . GLY B 1 76 ? -0.131 4.445 11.18 1 93.69 76 GLY B O 1
ATOM 1738 N N . GLY B 1 77 ? -0.849 6.266 12.289 1 94.25 77 GLY B N 1
ATOM 1739 C CA . GLY B 1 77 ? 0.471 6.871 12.383 1 94.25 77 GLY B CA 1
ATOM 1740 C C . GLY B 1 77 ? 0.844 7.676 11.148 1 94.25 77 GLY B C 1
ATOM 1741 O O . GLY B 1 77 ? 2.012 8.016 10.953 1 94.25 77 GLY B O 1
ATOM 1742 N N . LEU B 1 78 ? -0.102 7.98 10.352 1 95.5 78 LEU B N 1
ATOM 1743 C CA . LEU B 1 78 ? 0.226 8.656 9.102 1 95.5 78 LEU B CA 1
ATOM 1744 C C . LEU B 1 78 ? 0.014 10.164 9.227 1 95.5 78 LEU B C 1
ATOM 1746 O O . LEU B 1 78 ? 0.469 10.93 8.375 1 95.5 78 LEU B O 1
ATOM 1750 N N . LEU B 1 79 ? -0.661 10.562 10.305 1 97.25 79 LEU B N 1
ATOM 1751 C CA . LEU B 1 79 ? -0.917 11.984 10.531 1 97.25 79 LEU B CA 1
ATOM 1752 C C . LEU B 1 79 ? -0.354 12.43 11.875 1 97.25 79 LEU B C 1
ATOM 1754 O O . LEU B 1 79 ? -0.216 11.617 12.797 1 97.25 79 LEU B O 1
ATOM 1758 N N . ILE B 1 80 ? -0.014 13.648 11.914 1 95.56 80 ILE B N 1
ATOM 1759 C CA . ILE B 1 80 ? 0.271 14.359 13.156 1 95.56 80 ILE B CA 1
ATOM 1760 C C . ILE B 1 80 ? -0.888 15.297 13.492 1 95.56 80 ILE B C 1
ATOM 1762 O O . ILE B 1 80 ? -1.427 15.969 12.609 1 95.56 80 ILE B O 1
ATOM 1766 N N . LYS B 1 81 ? -1.242 15.273 14.68 1 95.25 81 LYS B N 1
ATOM 1767 C CA . LYS B 1 81 ? -2.342 16.094 15.172 1 95.25 81 LYS B CA 1
ATOM 1768 C C . LYS B 1 81 ? -1.861 17.062 16.25 1 95.25 81 LYS B C 1
ATOM 1770 O O . LYS B 1 81 ? -1.166 16.672 17.188 1 95.25 81 LYS B O 1
ATOM 1775 N N . THR B 1 82 ? -2.168 18.312 16.078 1 92.44 82 THR B N 1
ATOM 1776 C CA . THR B 1 82 ? -1.818 19.328 17.062 1 92.44 82 THR B CA 1
ATOM 1777 C C . THR B 1 82 ? -3.016 20.234 17.375 1 92.44 82 THR B C 1
ATOM 1779 O O . THR B 1 82 ? -3.859 20.453 16.5 1 92.44 82 THR B O 1
ATOM 1782 N N . LYS B 1 83 ? -3.064 20.672 18.609 1 92.56 83 LYS B N 1
ATOM 1783 C CA . LYS B 1 83 ? -4.137 21.594 19 1 92.56 83 LYS B CA 1
ATOM 1784 C C . LYS B 1 83 ? -3.689 23.047 18.906 1 92.56 83 LYS B C 1
ATOM 1786 O O . LYS B 1 83 ? -2.613 23.406 19.391 1 92.56 83 LYS B O 1
ATOM 1791 N N . GLN B 1 84 ? -4.402 23.766 18.188 1 89.75 84 GLN B N 1
ATOM 1792 C CA . GLN B 1 84 ? -4.211 25.219 18.109 1 89.75 84 GLN B CA 1
ATOM 1793 C C . GLN B 1 84 ? -5.484 25.953 18.5 1 89.75 84 GLN B C 1
ATOM 1795 O O . GLN B 1 84 ? -6.406 26.078 17.688 1 89.75 84 GLN B O 1
ATOM 1800 N N . SER B 1 85 ? -5.332 26.578 19.656 1 90.94 85 SER B N 1
ATOM 1801 C CA . SER B 1 85 ? -6.516 27.234 20.203 1 90.94 85 SER B CA 1
ATOM 1802 C C . SER B 1 85 ? -7.695 26.281 20.281 1 90.94 85 SER B C 1
ATOM 1804 O O . SER B 1 85 ? -7.633 25.266 21 1 90.94 85 SER B O 1
ATOM 1806 N N . ARG B 1 86 ? -8.789 26.5 19.531 1 90 86 ARG B N 1
ATOM 1807 C CA . ARG B 1 86 ? -9.984 25.672 19.609 1 90 86 ARG B CA 1
ATOM 1808 C C . ARG B 1 86 ? -10.07 24.703 18.438 1 90 86 ARG B C 1
ATOM 1810 O O . ARG B 1 86 ? -11.062 23.984 18.281 1 90 86 ARG B O 1
ATOM 1817 N N . SER B 1 87 ? -8.969 24.719 17.703 1 93.12 87 SER B N 1
ATOM 1818 C CA . SER B 1 87 ? -9.016 23.906 16.5 1 93.12 87 SER B CA 1
ATOM 1819 C C . SER B 1 87 ? -7.941 22.812 16.531 1 93.12 87 SER B C 1
ATOM 1821 O O . SER B 1 87 ? -6.863 23.016 17.078 1 93.12 87 SER B O 1
ATOM 1823 N N . THR B 1 88 ? -8.312 21.688 15.93 1 95.19 88 THR B N 1
ATOM 1824 C CA . THR B 1 88 ? -7.344 20.609 15.742 1 95.19 88 THR B CA 1
ATOM 1825 C C . THR B 1 88 ? -6.727 20.688 14.344 1 95.19 88 THR B C 1
ATOM 1827 O O . THR B 1 88 ? -7.445 20.719 13.344 1 9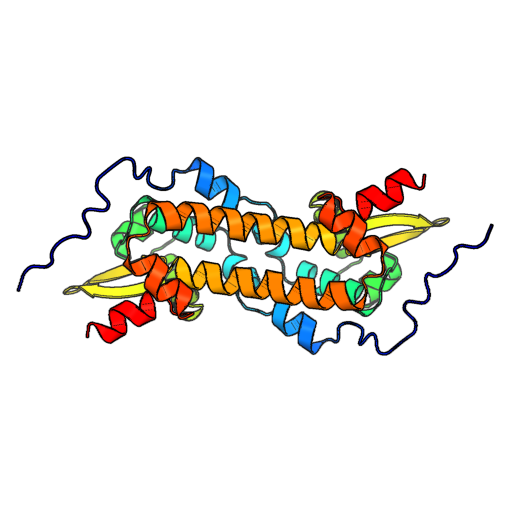5.19 88 THR B O 1
ATOM 1830 N N . ILE B 1 89 ? -5.371 20.719 14.32 1 96.5 89 ILE B N 1
ATOM 1831 C CA . ILE B 1 89 ? -4.641 20.844 13.062 1 96.5 89 ILE B CA 1
ATOM 1832 C C . ILE B 1 89 ? -4.008 19.516 12.688 1 96.5 89 ILE B C 1
ATOM 1834 O O . ILE B 1 89 ? -3.445 18.828 13.547 1 96.5 89 ILE B O 1
ATOM 1838 N N . TYR B 1 90 ? -4.129 19.141 11.383 1 97.12 90 TYR B N 1
ATOM 1839 C CA . TYR B 1 90 ? -3.58 17.891 10.891 1 97.12 90 TYR B CA 1
ATOM 1840 C C . TYR B 1 90 ? -2.496 18.141 9.844 1 97.12 90 TYR B C 1
ATOM 1842 O O . TYR B 1 90 ? -2.611 19.047 9.023 1 97.12 90 TYR B O 1
ATOM 1850 N N . GLN B 1 91 ? -1.468 17.328 9.883 1 95.75 91 GLN B N 1
ATOM 1851 C CA . GLN B 1 91 ? -0.438 17.297 8.844 1 95.75 91 GLN B CA 1
ATOM 1852 C C . GLN B 1 91 ? 0.043 15.875 8.586 1 95.75 91 GLN B C 1
ATOM 1854 O O . GLN B 1 91 ? -0.027 15.023 9.477 1 95.75 91 GLN B O 1
ATOM 1859 N N . VAL B 1 92 ? 0.542 15.609 7.402 1 95.19 92 VAL B N 1
ATOM 1860 C CA . VAL B 1 92 ? 1.031 14.281 7.059 1 95.19 92 VAL B CA 1
ATOM 1861 C C . VAL B 1 92 ? 2.383 14.039 7.727 1 95.19 92 VAL B C 1
ATOM 1863 O O . VAL B 1 92 ? 3.242 14.922 7.742 1 95.19 92 VAL B O 1
ATOM 1866 N N . ASP B 1 93 ? 2.518 12.867 8.312 1 94.25 93 ASP B N 1
ATOM 1867 C CA . ASP B 1 93 ? 3.85 12.43 8.711 1 94.25 93 ASP B CA 1
ATOM 1868 C C . ASP B 1 93 ? 4.523 11.625 7.605 1 94.25 93 ASP B C 1
ATOM 1870 O O . ASP B 1 93 ? 4.465 10.398 7.602 1 94.25 93 ASP B O 1
ATOM 1874 N N . GLY B 1 94 ? 5.172 12.336 6.746 1 91.31 94 GLY B N 1
ATOM 1875 C CA . GLY B 1 94 ? 5.789 11.734 5.578 1 91.31 94 GLY B CA 1
ATOM 1876 C C . GLY B 1 94 ? 6.824 10.68 5.93 1 91.31 94 GLY B C 1
ATOM 1877 O O . GLY B 1 94 ? 6.988 9.695 5.207 1 91.31 94 GLY B O 1
ATOM 1878 N N . LEU B 1 95 ? 7.516 10.938 6.992 1 91.94 95 LEU B N 1
ATOM 1879 C CA . LEU B 1 95 ? 8.539 9.984 7.41 1 91.94 95 LEU B CA 1
ATOM 1880 C C . LEU B 1 95 ? 7.902 8.695 7.914 1 91.94 95 LEU B C 1
ATOM 1882 O O . LEU B 1 95 ? 8.391 7.598 7.625 1 91.94 95 LEU B O 1
ATOM 1886 N N . ALA B 1 96 ? 6.867 8.859 8.664 1 93.12 96 ALA B N 1
ATOM 1887 C CA . ALA B 1 96 ? 6.152 7.676 9.125 1 93.12 96 ALA B CA 1
ATOM 1888 C C . ALA B 1 96 ? 5.641 6.855 7.945 1 93.12 96 ALA B C 1
ATOM 1890 O O . ALA B 1 96 ? 5.742 5.625 7.945 1 93.12 96 ALA B O 1
ATOM 1891 N N . PHE B 1 97 ? 5.062 7.539 7.031 1 93.12 97 PHE B N 1
ATOM 1892 C CA . PHE B 1 97 ? 4.613 6.875 5.812 1 93.12 97 PHE B CA 1
ATOM 1893 C C . PHE B 1 97 ? 5.762 6.117 5.152 1 93.12 97 PHE B C 1
ATOM 1895 O O . PHE B 1 97 ? 5.613 4.945 4.805 1 93.12 97 PHE B O 1
ATOM 1902 N N . LEU B 1 98 ? 6.852 6.766 5 1 92.81 98 LEU B N 1
ATOM 1903 C CA . LEU B 1 98 ? 8.023 6.18 4.363 1 92.81 98 LEU B CA 1
ATOM 1904 C C . LEU B 1 98 ? 8.484 4.934 5.113 1 92.81 98 LEU B C 1
ATOM 1906 O O . LEU B 1 98 ? 8.727 3.891 4.5 1 92.81 98 LEU B O 1
ATOM 1910 N N . HIS B 1 99 ? 8.586 5.055 6.406 1 93.5 99 HIS B N 1
ATOM 1911 C CA . HIS B 1 99 ? 9.016 3.922 7.219 1 93.5 99 HIS B CA 1
ATOM 1912 C C . HIS B 1 99 ? 8.094 2.723 7.027 1 93.5 99 HIS B C 1
ATOM 1914 O O . HIS B 1 99 ? 8.562 1.584 6.938 1 93.5 99 HIS B O 1
ATOM 1920 N N . LYS B 1 100 ? 6.902 2.984 6.977 1 92 100 LYS B N 1
ATOM 1921 C CA . LYS B 1 100 ? 5.926 1.903 6.848 1 92 100 LYS B CA 1
ATOM 1922 C C . LYS B 1 100 ? 6.066 1.191 5.508 1 92 100 LYS B C 1
ATOM 1924 O O . LYS B 1 100 ? 6.047 -0.039 5.445 1 92 100 LYS B O 1
ATOM 1929 N N . VAL B 1 101 ? 6.188 1.924 4.453 1 92.62 101 VAL B N 1
ATOM 1930 C CA . VAL B 1 101 ? 6.297 1.301 3.137 1 92.62 101 VAL B CA 1
ATOM 1931 C C . VAL B 1 101 ? 7.664 0.633 2.992 1 92.62 101 VAL B C 1
ATOM 1933 O O . VAL B 1 101 ? 7.789 -0.402 2.336 1 92.62 101 VAL B O 1
ATOM 1936 N N . GLU B 1 102 ? 8.688 1.199 3.566 1 93.75 102 GLU B N 1
ATOM 1937 C CA . GLU B 1 102 ? 10 0.567 3.555 1 93.75 102 GLU B CA 1
ATOM 1938 C C . GLU B 1 102 ? 9.969 -0.781 4.27 1 93.75 102 GLU B C 1
ATOM 1940 O O . GLU B 1 102 ? 10.672 -1.716 3.873 1 93.75 102 GLU B O 1
ATOM 1945 N N . LYS B 1 103 ? 9.234 -0.784 5.297 1 92.25 103 LYS B N 1
ATOM 1946 C CA . LYS B 1 103 ? 9.094 -2.049 6.012 1 92.25 103 LYS B CA 1
ATOM 1947 C C . LYS B 1 103 ? 8.469 -3.119 5.121 1 92.25 103 LYS B C 1
ATOM 1949 O O . LYS B 1 103 ? 8.852 -4.289 5.184 1 92.25 103 LYS B O 1
ATOM 1954 N N . VAL B 1 104 ? 7.516 -2.762 4.375 1 92.25 104 VAL B N 1
ATOM 1955 C CA . VAL B 1 104 ? 6.91 -3.691 3.428 1 92.25 104 VAL B CA 1
ATOM 1956 C C . VAL B 1 104 ? 7.969 -4.18 2.438 1 92.25 104 VAL B C 1
ATOM 1958 O O . VAL B 1 104 ? 8.078 -5.383 2.182 1 92.25 104 VAL B O 1
ATOM 1961 N N . VAL B 1 105 ? 8.711 -3.266 1.855 1 93.38 105 VAL B N 1
ATOM 1962 C CA . VAL B 1 105 ? 9.758 -3.609 0.902 1 93.38 105 VAL B CA 1
ATOM 1963 C C . VAL B 1 105 ? 10.719 -4.613 1.531 1 93.38 105 VAL B C 1
ATOM 1965 O O . VAL B 1 105 ? 11.039 -5.641 0.926 1 93.38 105 VAL B O 1
ATOM 1968 N N . SER B 1 106 ? 11.141 -4.262 2.73 1 93.06 106 SER B N 1
ATOM 1969 C CA . SER B 1 106 ? 12.086 -5.129 3.432 1 93.06 106 SER B CA 1
ATOM 1970 C C . SER B 1 106 ? 11.492 -6.516 3.658 1 93.06 106 SER B C 1
ATOM 1972 O O . SER B 1 106 ? 12.18 -7.523 3.488 1 93.06 106 SER B O 1
ATOM 1974 N N . GLY B 1 107 ? 10.258 -6.535 4.059 1 90.06 107 GLY B N 1
ATOM 1975 C CA . GLY B 1 107 ? 9.594 -7.812 4.281 1 90.06 107 GLY B CA 1
ATOM 1976 C C . GLY B 1 107 ? 9.477 -8.648 3.023 1 90.06 107 GLY B C 1
ATOM 1977 O O . GLY B 1 107 ? 9.719 -9.859 3.053 1 90.06 107 GLY B O 1
ATOM 1978 N N . VAL B 1 108 ? 9.117 -8.07 1.927 1 91.19 108 VAL B N 1
ATOM 1979 C CA . VAL B 1 108 ? 8.977 -8.781 0.661 1 91.19 108 VAL B CA 1
ATOM 1980 C C . VAL B 1 108 ? 10.344 -9.273 0.194 1 91.19 108 VAL B C 1
ATOM 1982 O O . VAL B 1 108 ? 10.469 -10.398 -0.294 1 91.19 108 VAL B O 1
ATOM 1985 N N . LYS B 1 109 ? 11.344 -8.445 0.31 1 90.44 109 LYS B N 1
ATOM 1986 C CA . LYS B 1 109 ? 12.695 -8.852 -0.064 1 90.44 109 LYS B CA 1
ATOM 1987 C C . LYS B 1 109 ? 13.141 -10.078 0.726 1 90.44 109 LYS B C 1
ATOM 1989 O O . LYS B 1 109 ? 13.75 -10.992 0.17 1 90.44 109 LYS B O 1
ATOM 1994 N N . GLU B 1 110 ? 12.891 -10 1.957 1 88.06 110 GLU B N 1
ATOM 1995 C CA . GLU B 1 110 ? 13.242 -11.133 2.807 1 88.06 110 GLU B CA 1
ATOM 1996 C C . GLU B 1 110 ? 12.531 -12.406 2.354 1 88.06 110 GLU B C 1
ATOM 1998 O O . GLU B 1 110 ? 13.133 -13.484 2.332 1 88.06 110 GLU B O 1
ATOM 2003 N N . MET B 1 111 ? 11.352 -12.305 2.018 1 86 111 MET B N 1
ATOM 2004 C CA . MET B 1 111 ? 10.586 -13.469 1.574 1 86 111 MET B CA 1
ATOM 2005 C C . MET B 1 111 ? 11.117 -14 0.248 1 86 111 MET B C 1
ATOM 2007 O O . MET B 1 111 ? 11.195 -15.211 0.049 1 86 111 MET B O 1
ATOM 2011 N N . LEU B 1 112 ? 11.43 -13.102 -0.649 1 86.62 112 LEU B N 1
ATOM 2012 C CA . LEU B 1 112 ? 11.906 -13.492 -1.972 1 86.62 112 LEU B CA 1
ATOM 2013 C C . LEU B 1 112 ? 13.312 -14.086 -1.894 1 86.62 112 LEU B C 1
ATOM 2015 O O . LEU B 1 112 ? 13.695 -14.891 -2.748 1 86.62 112 LEU B O 1
ATOM 2019 N N . SER B 1 113 ? 14.008 -13.594 -0.922 1 78.44 113 SER B N 1
ATOM 2020 C CA . SER B 1 113 ? 15.367 -14.117 -0.746 1 78.44 113 SER B CA 1
ATOM 2021 C C . SER B 1 113 ? 15.344 -15.586 -0.352 1 78.44 113 SER B C 1
ATOM 2023 O O . SER B 1 113 ? 16.312 -16.312 -0.583 1 78.44 113 SER B O 1
ATOM 2025 N N . PHE B 1 114 ? 14.281 -15.875 0.318 1 73.12 114 PHE B N 1
ATOM 2026 C CA . PHE B 1 114 ? 14.148 -17.281 0.697 1 73.12 114 PHE B CA 1
ATOM 2027 C C . PHE B 1 114 ? 13.875 -18.141 -0.525 1 73.12 114 PHE B C 1
ATOM 2029 O O . PHE B 1 114 ? 14.336 -19.281 -0.595 1 73.12 114 PHE B O 1
ATOM 2036 N N . CYS B 1 115 ? 13.055 -17.656 -1.332 1 64.69 115 CYS B N 1
ATOM 2037 C CA . CYS B 1 115 ? 12.719 -18.438 -2.52 1 64.69 115 CYS B CA 1
ATOM 2038 C C . CYS B 1 115 ? 13.828 -18.344 -3.559 1 64.69 115 CYS B C 1
ATOM 2040 O O . CYS B 1 115 ? 13.984 -19.25 -4.379 1 64.69 115 CYS B O 1
ATOM 2042 N N . CYS B 1 116 ? 14.445 -17.094 -3.465 1 59.28 116 CYS B N 1
ATOM 2043 C CA . CYS B 1 116 ? 15.172 -16.672 -4.656 1 59.28 116 CYS B CA 1
ATOM 2044 C C . CYS B 1 116 ? 16.453 -17.469 -4.82 1 59.28 116 CYS B C 1
ATOM 2046 O O . CYS B 1 116 ? 17.297 -17.484 -3.914 1 59.28 116 CYS B O 1
ATOM 2048 N N . ASP B 1 117 ? 16.266 -18.219 -5.75 1 67.12 117 ASP B N 1
ATOM 2049 C CA . ASP B 1 117 ? 17.328 -18.844 -6.535 1 67.12 117 ASP B CA 1
ATOM 2050 C C . ASP B 1 117 ? 18.031 -17.812 -7.426 1 67.12 117 ASP B C 1
ATOM 2052 O O . ASP B 1 117 ? 17.688 -16.641 -7.402 1 67.12 117 ASP B O 1
ATOM 2056 N N . GLU B 1 118 ? 19.016 -18.125 -8.016 1 78.19 118 GLU B N 1
ATOM 2057 C CA . GLU B 1 118 ? 19.797 -17.359 -8.977 1 78.19 118 GLU B CA 1
ATOM 2058 C C . GLU B 1 118 ? 18.906 -16.562 -9.914 1 78.19 118 GLU B C 1
ATOM 2060 O O . GLU B 1 118 ? 19.266 -15.484 -10.367 1 78.19 118 GLU B O 1
ATOM 2065 N N . ILE B 1 119 ? 17.734 -17 -10.055 1 81.69 119 ILE B N 1
ATOM 2066 C CA . ILE B 1 119 ? 16.812 -16.375 -11 1 81.69 119 ILE B CA 1
ATOM 2067 C C . ILE B 1 119 ? 16.328 -15.047 -10.43 1 81.69 119 ILE B C 1
ATOM 2069 O O . ILE B 1 119 ? 16.281 -14.039 -11.141 1 81.69 119 ILE B O 1
ATOM 2073 N N . TYR B 1 120 ? 16.047 -15.047 -9.133 1 81.75 120 TYR B N 1
ATOM 2074 C CA . TYR B 1 120 ? 15.609 -13.828 -8.469 1 81.75 120 TYR B CA 1
ATOM 2075 C C . TYR B 1 120 ? 16.641 -12.719 -8.625 1 81.75 120 TYR B C 1
ATOM 2077 O O . TYR B 1 120 ? 16.312 -11.602 -9.023 1 81.75 120 TYR B O 1
ATOM 2085 N N . THR B 1 121 ? 17.812 -13.008 -8.273 1 84.88 121 THR B N 1
ATOM 2086 C CA . THR B 1 121 ? 18.875 -12.016 -8.289 1 84.88 121 THR B CA 1
ATOM 2087 C C . THR B 1 121 ? 19.078 -11.469 -9.695 1 84.88 121 THR B C 1
ATOM 2089 O O . THR B 1 121 ? 19.266 -10.258 -9.875 1 84.88 121 THR B O 1
ATOM 2092 N N . ASP B 1 122 ? 19.094 -12.383 -10.633 1 86.25 122 ASP B N 1
ATOM 2093 C CA . ASP B 1 122 ? 19.281 -11.984 -12.023 1 86.25 122 ASP B CA 1
ATOM 2094 C C . ASP B 1 122 ? 18.156 -11.078 -12.5 1 86.25 122 ASP B C 1
ATOM 2096 O O . ASP B 1 122 ? 18.406 -10.016 -13.07 1 86.25 122 ASP B O 1
ATOM 2100 N N . LEU B 1 123 ? 16.969 -11.469 -12.25 1 87.81 123 LEU B N 1
ATOM 2101 C CA . LEU B 1 123 ? 15.812 -10.695 -12.688 1 87.81 123 LEU B CA 1
ATOM 2102 C C . LEU B 1 123 ? 15.766 -9.344 -11.992 1 87.81 123 LEU B C 1
ATOM 2104 O O . LEU B 1 123 ? 15.539 -8.32 -12.641 1 87.81 123 LEU B O 1
ATOM 2108 N N . TYR B 1 124 ? 15.938 -9.367 -10.656 1 88.44 124 TYR B N 1
ATOM 2109 C CA . TYR B 1 124 ? 15.883 -8.141 -9.875 1 88.44 124 TYR B CA 1
ATOM 2110 C C . TYR B 1 124 ? 16.906 -7.121 -10.367 1 88.44 124 TYR B C 1
ATOM 2112 O O . TYR B 1 124 ? 16.609 -5.93 -10.469 1 88.44 124 TYR B O 1
ATOM 2120 N N . SER B 1 125 ? 18.109 -7.57 -10.695 1 89.31 125 SER B N 1
ATOM 2121 C CA . SER B 1 125 ? 19.188 -6.691 -11.133 1 89.31 125 SER B CA 1
ATOM 2122 C C . SER B 1 125 ? 18.859 -6.035 -12.469 1 89.31 125 SER B C 1
ATOM 2124 O O . SER B 1 125 ? 19.375 -4.961 -12.781 1 89.31 125 SER B O 1
ATOM 2126 N N . GLN B 1 126 ? 18.016 -6.637 -13.234 1 90.12 126 GLN B N 1
ATOM 2127 C CA . GLN B 1 126 ? 17.656 -6.125 -14.555 1 90.12 126 GLN B CA 1
ATOM 2128 C C . GLN B 1 126 ? 16.328 -5.375 -14.516 1 90.12 126 GLN B C 1
ATOM 2130 O O . GLN B 1 126 ? 15.852 -4.887 -15.547 1 90.12 126 GLN B O 1
ATOM 2135 N N . GLY B 1 127 ? 15.695 -5.305 -13.344 1 88.75 127 GLY B N 1
ATOM 2136 C CA . GLY B 1 127 ? 14.406 -4.641 -13.211 1 88.75 127 GLY B CA 1
ATOM 2137 C C . GLY B 1 127 ? 13.266 -5.422 -13.852 1 88.75 127 GLY B C 1
ATOM 2138 O O . GLY B 1 127 ? 12.281 -4.836 -14.289 1 88.75 127 GLY B O 1
ATOM 2139 N N . LEU B 1 128 ? 13.461 -6.688 -13.953 1 86.88 128 LEU B N 1
ATOM 2140 C CA . LEU B 1 128 ? 12.477 -7.562 -14.586 1 86.88 128 LEU B CA 1
ATOM 2141 C C . LEU B 1 128 ? 11.625 -8.266 -13.539 1 86.88 128 LEU B C 1
ATOM 2143 O O . LEU B 1 128 ? 11.938 -8.234 -12.352 1 86.88 128 LEU B O 1
ATOM 2147 N N . THR B 1 129 ? 10.508 -8.852 -13.984 1 90.81 129 THR B N 1
ATOM 2148 C CA . THR B 1 129 ? 9.609 -9.594 -13.117 1 90.81 129 THR B CA 1
ATOM 2149 C C . THR B 1 129 ? 9.562 -11.062 -13.523 1 90.81 129 THR B C 1
ATOM 2151 O O . THR B 1 129 ? 10.188 -11.461 -14.508 1 90.81 129 THR B O 1
ATOM 2154 N N . TYR B 1 130 ? 8.914 -11.844 -12.711 1 86.75 130 TYR B N 1
ATOM 2155 C CA . TYR B 1 130 ? 8.797 -13.258 -13.062 1 86.75 130 TYR B CA 1
ATOM 2156 C C . TYR B 1 130 ? 7.953 -13.438 -14.32 1 86.75 130 TYR B C 1
ATOM 2158 O O . TYR B 1 130 ? 8.18 -14.367 -15.094 1 86.75 130 TYR B O 1
ATOM 2166 N N . LYS B 1 131 ? 7.012 -12.609 -14.5 1 88.19 131 LYS B N 1
ATOM 2167 C CA . LYS B 1 131 ? 6.234 -12.641 -15.734 1 88.19 131 LYS B CA 1
ATOM 2168 C C . LYS B 1 131 ? 7.137 -12.531 -16.953 1 88.19 131 LYS B C 1
ATOM 2170 O O . LYS B 1 131 ? 6.941 -13.242 -17.953 1 88.19 131 LYS B O 1
ATOM 2175 N N . ASP B 1 132 ? 8.07 -11.648 -16.875 1 86.25 132 ASP B N 1
ATOM 2176 C CA . ASP B 1 132 ? 9.031 -11.492 -17.953 1 86.25 132 ASP B CA 1
ATOM 2177 C C . ASP B 1 132 ? 9.789 -12.797 -18.219 1 86.25 132 ASP B C 1
ATOM 2179 O O . ASP B 1 132 ? 10.055 -13.148 -19.359 1 86.25 132 ASP B O 1
ATOM 2183 N N . TYR B 1 133 ? 10.188 -13.453 -17.156 1 84.44 133 TYR B N 1
ATOM 2184 C CA . TYR B 1 133 ? 10.93 -14.711 -17.219 1 84.44 133 TYR B CA 1
ATOM 2185 C C . TYR B 1 133 ? 10.102 -15.789 -17.906 1 84.44 133 TYR B C 1
ATOM 2187 O O . TYR B 1 133 ? 10.602 -16.5 -18.781 1 84.44 133 TYR B O 1
ATOM 2195 N N . ILE B 1 134 ? 8.914 -15.945 -17.625 1 84.94 134 ILE B N 1
ATOM 2196 C CA . ILE B 1 134 ? 8.031 -16.984 -18.156 1 84.94 134 ILE B CA 1
ATOM 2197 C C . ILE B 1 134 ? 7.734 -16.703 -19.625 1 84.94 134 ILE B C 1
ATOM 2199 O O . ILE B 1 134 ? 7.66 -17.625 -20.453 1 84.94 134 ILE B O 1
ATOM 2203 N N . GLU B 1 135 ? 7.504 -15.461 -19.938 1 83.81 135 GLU B N 1
ATOM 2204 C CA . GLU B 1 135 ? 7.207 -15.078 -21.312 1 83.81 135 GLU B CA 1
ATOM 2205 C C . GLU B 1 135 ? 8.398 -15.328 -22.234 1 83.81 135 GLU B C 1
ATOM 2207 O O . GLU B 1 135 ? 8.227 -15.602 -23.422 1 83.81 135 GLU B O 1
ATOM 2212 N N . LYS B 1 136 ? 9.57 -15.227 -21.656 1 79.25 136 LYS B N 1
ATOM 2213 C CA . LYS B 1 136 ? 10.773 -15.484 -22.438 1 79.25 136 LYS B CA 1
ATOM 2214 C C . LYS B 1 136 ? 10.977 -16.984 -22.672 1 79.25 136 LYS B C 1
ATOM 2216 O O . LYS B 1 136 ? 11.664 -17.391 -23.609 1 79.25 136 LYS B O 1
ATOM 2221 N N . GLN B 1 137 ? 10.523 -17.766 -21.688 1 75.19 137 GLN B N 1
ATOM 2222 C CA . GLN B 1 137 ? 10.656 -19.219 -21.812 1 75.19 137 GLN B CA 1
ATOM 2223 C C . GLN B 1 137 ? 9.641 -19.766 -22.812 1 75.19 137 GLN B C 1
ATOM 2225 O O . GLN B 1 137 ? 9.734 -20.922 -23.219 1 75.19 137 GLN B O 1
ATOM 2230 N N . LYS B 1 138 ? 8.727 -18.969 -23.328 1 64.06 138 LYS B N 1
ATOM 2231 C CA . LYS B 1 138 ? 7.82 -19.406 -24.375 1 64.06 138 LYS B CA 1
ATOM 2232 C C . LYS B 1 138 ? 8.367 -19.047 -25.766 1 64.06 138 LYS B C 1
ATOM 2234 O O . LYS B 1 138 ? 9.078 -18.047 -25.906 1 64.06 138 LYS B O 1
#

InterPro domains:
  IPR001845 HTH ArsR-type DNA-binding domain [PF01022] (35-80)
  IPR001845 HTH ArsR-type DNA-binding domain [PR00778] (29-44)
  IPR001845 HTH ArsR-type DNA-binding domain [PR00778] (62-77)
  IPR001845 HTH ArsR-type DNA-binding domain [PR00778] (77-92)
  IPR001845 HTH ArsR-type DNA-binding domain [PS50987] (17-112)
  IPR001845 HTH ArsR-type DNA-binding domain [SM00418] (27-103)
  IPR011991 ArsR-like helix-turn-helix domain [cd00090] (29-98)
  IPR036388 Winged helix-like DNA-binding domain superfamily [G3DSA:1.10.10.10] (2-112)
  IPR036390 Winged helix DNA-binding domain superfamily [SSF46785] (26-98)
  IPR051081 HTH-type Metal-responsive Transcriptional Regulators [PTHR33154] (23-115)

Sequence (276 aa):
MSRDHISCIQNKKKPNKEQLDEIFDSSIFKLLSEPIRIDILKLLALKGELDITQISGHFNQDRSVISRHLKLLFEGGLLIKTKQSRSTIYQVDGLAFLHKVEKVVSGVKEMLSFCCDEIYTDLYSQGLTYKDYIEKQKMSRDHISCIQNKKKPNKEQLDEIFDSSIFKLLSEPIRIDILKLLALKGELDITQISGHFNQDRSVISRHLKLLFEGGLLIKTKQSRSTIYQVDGLAFLHKVEKVVSGVKEMLSFCCDEIYTDLYSQGLTYKDYIEKQK

Solvent-accessible surface area (backbone atoms only — not comparable to full-atom values): 15436 Å² total; per-residue (Å²): 139,81,84,77,68,83,73,68,60,70,97,45,63,65,64,46,72,67,60,49,43,55,45,58,59,34,58,58,41,64,63,41,29,43,66,64,52,48,51,48,51,49,50,26,65,62,72,37,67,41,33,64,66,65,55,31,71,76,49,91,61,53,58,70,58,48,50,50,51,49,49,51,39,37,75,69,46,38,35,38,78,45,78,52,93,94,39,54,34,36,31,64,19,63,47,35,47,43,52,54,48,48,49,35,44,52,46,50,50,55,45,44,57,41,63,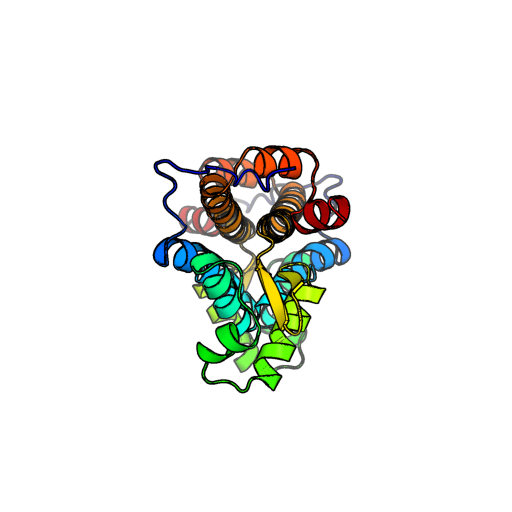44,43,75,61,45,59,54,32,54,76,70,74,44,34,54,61,56,55,56,59,65,74,99,137,79,84,73,70,78,73,75,64,69,94,49,64,65,63,47,71,67,60,50,43,53,42,57,58,38,56,57,40,63,61,39,30,43,67,65,52,49,50,50,52,50,50,25,63,61,71,36,68,41,34,63,67,64,54,32,70,74,48,91,61,52,58,70,57,48,50,51,51,49,48,52,38,37,75,69,46,38,36,37,78,45,79,52,92,95,39,55,33,36,31,64,21,63,49,35,47,44,53,54,48,45,48,35,44,52,46,50,48,55,44,45,56,41,65,42,45,74,61,44,60,54,32,55,76,68,74,44,34,53,60,58,55,55,60,65,75,95

Radius of gyration: 21.38 Å; Cα contacts (8 Å, |Δi|>4): 322; chains: 2; bounding box: 40×65×48 Å

Secondary structure (DSSP, 8-state):
---------SS-----HHHHHHHHSSHHHHHT-SHHHHHHHHHHHHH-SEEHHHHHTTSSS-HHHHHHHHHHHHHTTSEEEEEETTEEEEEE-HHHHHHHHHHHHHHHHHHHHHH--HHHHHHHHTT--HHHHHHHH-/---------SS-----HHHHHHHHSSTHHHHT-SHHHHHHHHHHHHH-SEEHHHHHTTSSS-HHHHHHHHHHHHHTTSEEEEEETTEEEEEE-HHHHHHHHHHHHHHHHHHHHHH--HHHHHHHHTT--HHHHHHHH-